Protein AF-A0A0P0G6P3-F1 (afdb_monomer)

InterPro domains:
  IPR005212 dTDP-4-dehydro-6-deoxy-alpha-D-glucopyranose 2,3-dehydratase [PF03559] (18-218)
  IPR038153 dTDP-4-dehydro-6-deoxy-alpha-D-glucopyranose 2,3-dehydratase superfamily [G3DSA:3.90.79.40] (69-223)

Sequence (301 aa):
MVIRSLLTIQGTLHSLDEIRLWIENRNRSIHVSISPVPFSSLDHWSQDEDGTLRHSSGRFFSIEGIRVETDYGSLSSWTQPIINQPEVGYLGILTKEFNGVLYFLMQAKIEPGNVNCVQISPTLQATKSNYSQIHKGKQPLYLDYFVNASPDQIILDQLQSEQGARFLRKRNRNIIIKVEEDVEEHDDFRWMTLGQIKELMRYDNMVNMDTRTVLSGLKISDYLSLADDMSRLSVFGKDLLLSSVTNHCHSTISEHLSWLSSLKSRYDLKVHPFPLRKMTDWRYWPVKYPVRMENTLKWLV

Structure (mmCIF, N/CA/C/O backbone):
data_AF-A0A0P0G6P3-F1
#
_entry.id   AF-A0A0P0G6P3-F1
#
loop_
_atom_site.group_PDB
_atom_site.id
_atom_site.type_symbol
_atom_site.label_atom_id
_atom_site.label_alt_id
_atom_site.label_comp_id
_atom_site.label_asym_id
_atom_site.label_entity_id
_atom_site.label_seq_id
_atom_site.pdbx_PDB_ins_code
_atom_site.Cartn_x
_atom_site.Cartn_y
_atom_site.Cartn_z
_atom_site.occupancy
_atom_site.B_iso_or_equiv
_atom_site.auth_seq_id
_atom_site.auth_comp_id
_atom_site.auth_asym_id
_atom_site.auth_atom_id
_atom_site.pdbx_PDB_model_num
ATOM 1 N N . MET A 1 1 ? -10.410 6.220 20.263 1.00 84.81 1 MET A N 1
ATOM 2 C CA . MET A 1 1 ? -11.115 5.573 19.119 1.00 84.81 1 MET A CA 1
ATOM 3 C C . MET A 1 1 ? -10.274 4.459 18.484 1.00 84.81 1 MET A C 1
ATOM 5 O O . MET A 1 1 ? -10.655 3.296 18.584 1.00 84.81 1 MET A O 1
ATOM 9 N N . VAL A 1 2 ? -9.126 4.778 17.867 1.00 90.06 2 VAL A N 1
ATOM 10 C CA . VAL A 1 2 ? -8.257 3.786 17.193 1.00 90.06 2 VAL A CA 1
ATOM 11 C C . VAL A 1 2 ? -7.702 2.739 18.167 1.00 90.06 2 VAL A C 1
ATOM 13 O O . VAL A 1 2 ? -7.695 1.554 17.849 1.00 90.06 2 VAL A O 1
ATOM 16 N N . ILE A 1 3 ? -7.311 3.139 19.382 1.00 89.56 3 ILE A N 1
ATOM 17 C CA . ILE A 1 3 ? -6.799 2.212 20.408 1.00 89.56 3 ILE A CA 1
ATOM 18 C C . ILE A 1 3 ? -7.868 1.232 20.866 1.00 89.56 3 ILE A C 1
ATOM 20 O O . ILE A 1 3 ? -7.638 0.027 20.883 1.00 89.56 3 ILE A O 1
ATOM 24 N N . ARG A 1 4 ? -9.073 1.722 21.160 1.00 91.12 4 ARG A N 1
ATOM 25 C CA . ARG A 1 4 ? -10.199 0.843 21.482 1.00 91.12 4 ARG A CA 1
ATOM 26 C C . ARG A 1 4 ? -10.452 -0.189 20.375 1.00 91.12 4 ARG A C 1
ATOM 28 O O . ARG A 1 4 ? -10.668 -1.355 20.685 1.00 91.12 4 ARG A O 1
ATOM 35 N N . SER A 1 5 ? -10.361 0.205 19.103 1.00 95.06 5 SER A N 1
ATOM 36 C CA . SER A 1 5 ? -10.439 -0.725 17.964 1.00 95.06 5 SER A CA 1
ATOM 37 C C . SER A 1 5 ? -9.287 -1.737 17.939 1.00 95.06 5 SER A C 1
ATOM 39 O O . SER A 1 5 ? -9.516 -2.927 17.737 1.00 95.06 5 SER A O 1
ATOM 41 N N . LEU A 1 6 ? -8.057 -1.293 18.214 1.00 93.25 6 LEU A N 1
ATOM 42 C CA . LEU A 1 6 ? -6.877 -2.158 18.311 1.00 93.25 6 LEU A CA 1
ATOM 43 C C . LEU A 1 6 ? -7.032 -3.241 19.392 1.00 93.25 6 LEU A C 1
ATOM 45 O O . LEU A 1 6 ? -6.609 -4.373 19.187 1.00 93.25 6 LEU A O 1
ATOM 49 N N . LEU A 1 7 ? -7.649 -2.906 20.528 1.00 91.50 7 LEU A N 1
ATOM 50 C CA . LEU A 1 7 ? -7.813 -3.804 21.682 1.00 91.50 7 LEU A CA 1
ATOM 51 C C . LEU A 1 7 ? -9.093 -4.655 21.639 1.00 91.50 7 LEU A C 1
ATOM 53 O O . LEU A 1 7 ? -9.342 -5.465 22.543 1.00 91.50 7 LEU A O 1
ATOM 57 N N . THR A 1 8 ? -9.918 -4.473 20.608 1.00 93.50 8 THR A N 1
ATOM 58 C CA . THR A 1 8 ? -11.184 -5.191 20.441 1.00 93.50 8 THR A CA 1
ATOM 59 C C . THR A 1 8 ? -11.024 -6.284 19.393 1.00 93.50 8 THR A C 1
ATOM 61 O O . THR A 1 8 ? -10.916 -5.992 18.209 1.00 93.50 8 THR A O 1
ATOM 64 N N . ILE A 1 9 ? -11.033 -7.547 19.823 1.00 94.12 9 ILE A N 1
ATOM 65 C CA . ILE A 1 9 ? -10.946 -8.736 18.945 1.00 94.12 9 ILE A CA 1
ATOM 66 C C . ILE A 1 9 ? -12.105 -9.730 19.139 1.00 94.12 9 ILE A C 1
ATOM 68 O O . ILE A 1 9 ? -12.224 -10.700 18.398 1.00 94.12 9 ILE A O 1
ATOM 72 N N . GLN A 1 10 ? -12.943 -9.499 20.150 1.00 92.88 10 GLN A N 1
ATOM 73 C CA . GLN A 1 10 ? -14.076 -10.336 20.552 1.00 92.88 10 GLN A CA 1
ATOM 74 C C . GLN A 1 10 ? -15.308 -9.454 20.761 1.00 92.88 10 GLN A C 1
ATOM 76 O O . GLN A 1 10 ? -15.165 -8.258 21.024 1.00 92.88 10 GLN A O 1
ATOM 81 N N . GLY A 1 11 ? -16.506 -10.046 20.683 1.00 93.25 11 GLY A N 1
ATOM 82 C CA . GLY A 1 11 ? -17.767 -9.295 20.774 1.00 93.25 11 GLY A CA 1
ATOM 83 C C . GLY A 1 11 ? -17.950 -8.312 19.614 1.00 93.25 11 GLY A C 1
ATOM 84 O O . GLY A 1 11 ? -18.545 -7.251 19.784 1.00 93.25 11 GLY A O 1
ATOM 85 N N . THR A 1 12 ? -17.360 -8.637 18.466 1.00 96.69 12 THR A N 1
ATOM 86 C CA . THR A 1 12 ? -17.348 -7.842 17.237 1.00 96.69 12 THR A CA 1
ATOM 87 C C . THR A 1 12 ? -18.504 -8.229 16.314 1.00 96.69 12 THR A C 1
ATOM 89 O O . THR A 1 12 ? -19.118 -9.275 16.509 1.00 96.69 12 THR A O 1
ATOM 92 N N . LEU A 1 13 ? -18.785 -7.407 15.294 1.00 96.62 13 LEU A N 1
ATOM 93 C CA . LEU A 1 13 ? -19.839 -7.677 14.295 1.00 96.62 13 LEU A CA 1
ATOM 94 C C . LEU A 1 13 ? -19.684 -9.049 13.619 1.00 96.62 13 LEU A C 1
ATOM 96 O O . LEU A 1 13 ? -20.657 -9.775 13.443 1.00 96.62 13 LEU A O 1
ATOM 100 N N . HIS A 1 14 ? -18.441 -9.402 13.297 1.00 96.81 14 HIS A N 1
ATOM 101 C CA . HIS A 1 14 ? -18.028 -10.735 12.873 1.00 96.81 14 HIS A CA 1
ATOM 102 C C . HIS A 1 14 ? -16.872 -11.168 13.758 1.00 96.81 14 HIS A C 1
ATOM 104 O O . HIS A 1 14 ? -15.977 -10.365 14.036 1.00 96.81 14 HIS A O 1
ATOM 110 N N . SER A 1 15 ? -16.867 -12.410 14.216 1.00 97.75 15 SER A N 1
ATOM 111 C CA . SER A 1 15 ? -15.737 -12.989 14.936 1.00 97.75 15 SER A CA 1
ATOM 112 C C . SER A 1 15 ? -14.518 -13.147 14.022 1.00 97.75 15 SER A C 1
ATOM 114 O O . SER A 1 15 ? -14.617 -13.190 12.794 1.00 97.75 15 SER A O 1
ATOM 116 N N . LEU A 1 16 ? -13.334 -13.241 14.632 1.00 97.00 16 LEU A N 1
ATOM 117 C CA . LEU A 1 16 ? -12.084 -13.445 13.895 1.00 97.00 16 LEU A CA 1
ATOM 118 C C . LEU A 1 16 ? -12.111 -14.735 13.054 1.00 97.00 16 LEU A C 1
ATOM 120 O O . LEU A 1 16 ? -11.651 -14.734 11.912 1.00 97.00 16 LEU A O 1
ATOM 124 N N . ASP A 1 17 ? -12.679 -15.814 13.599 1.00 97.19 17 ASP A N 1
ATOM 125 C CA . ASP A 1 17 ? -12.814 -17.086 12.889 1.00 97.19 17 ASP A CA 1
ATOM 126 C C . ASP A 1 17 ? -13.800 -17.002 11.724 1.00 97.19 17 ASP A C 1
ATOM 128 O O . ASP A 1 17 ? -13.508 -17.542 10.660 1.00 97.19 17 ASP A O 1
ATOM 132 N N . GLU A 1 18 ? -14.919 -16.284 11.867 1.00 97.69 18 GLU A N 1
ATOM 133 C CA . GLU A 1 18 ? -15.853 -16.053 10.755 1.00 97.69 18 GLU A CA 1
ATOM 134 C C . GLU A 1 18 ? -15.188 -15.290 9.606 1.00 97.69 18 GLU A C 1
ATOM 136 O O . GLU A 1 18 ? -15.353 -15.671 8.448 1.00 97.69 18 GLU A O 1
ATOM 141 N N . ILE A 1 19 ? -14.392 -14.257 9.908 1.00 97.81 19 ILE A N 1
ATOM 142 C CA . ILE A 1 19 ? -13.650 -13.495 8.892 1.00 97.81 19 ILE A CA 1
ATOM 143 C C . ILE A 1 19 ? -12.631 -14.389 8.177 1.00 97.81 19 ILE A C 1
ATOM 145 O O . ILE A 1 19 ? -12.537 -14.371 6.947 1.00 97.81 19 ILE A O 1
ATOM 149 N N . ARG A 1 20 ? -11.876 -15.194 8.932 1.00 97.00 20 ARG A N 1
ATOM 150 C CA . ARG A 1 20 ? -10.905 -16.132 8.357 1.00 97.00 20 ARG A CA 1
ATOM 151 C C . ARG A 1 20 ? -11.599 -17.140 7.441 1.00 97.00 20 ARG A C 1
ATOM 153 O O . ARG A 1 20 ? -11.188 -17.313 6.294 1.00 97.00 20 ARG A O 1
ATOM 160 N N . LEU A 1 21 ? -12.679 -17.758 7.919 1.00 96.56 21 LEU A N 1
ATOM 161 C CA . LEU A 1 21 ? -13.439 -18.744 7.156 1.00 96.56 21 LEU A CA 1
ATOM 162 C C . LEU A 1 21 ? -14.090 -18.121 5.914 1.00 96.56 21 LEU A C 1
ATOM 164 O O . LEU A 1 21 ? -14.170 -18.767 4.873 1.00 96.56 21 LEU A O 1
ATOM 168 N N . TRP A 1 22 ? -14.509 -16.858 5.991 1.00 96.38 22 TRP A N 1
ATOM 169 C CA . TRP A 1 22 ? -15.015 -16.099 4.849 1.00 96.38 22 TRP A CA 1
ATOM 170 C C . TRP A 1 22 ? -13.961 -15.959 3.743 1.00 96.38 22 TRP A C 1
ATOM 172 O O . TRP A 1 22 ? -14.252 -16.312 2.599 1.00 96.38 22 TRP A O 1
ATOM 182 N N . ILE A 1 23 ? -12.725 -15.554 4.061 1.00 95.88 23 ILE A N 1
ATOM 183 C CA . ILE A 1 23 ? -11.632 -15.480 3.071 1.00 95.88 23 ILE A CA 1
ATOM 184 C C . ILE A 1 23 ? -11.265 -16.863 2.521 1.00 95.88 23 ILE A C 1
ATOM 186 O O . ILE A 1 23 ? -11.044 -17.015 1.316 1.00 95.88 23 ILE A O 1
ATOM 190 N N . GLU A 1 24 ? -11.225 -17.891 3.368 1.00 93.56 24 GLU A N 1
ATOM 191 C CA . GLU A 1 24 ? -10.961 -19.269 2.936 1.00 93.56 24 GLU A CA 1
ATOM 192 C C . GLU A 1 24 ? -12.047 -19.781 1.976 1.00 93.56 24 GLU A C 1
ATOM 194 O O . GLU A 1 24 ? -11.739 -20.359 0.932 1.00 93.56 24 GLU A O 1
ATOM 199 N N . ASN A 1 25 ? -13.321 -19.525 2.278 1.00 93.56 25 ASN A N 1
ATOM 200 C CA . ASN A 1 25 ? -14.445 -19.911 1.428 1.00 93.56 25 ASN A CA 1
ATOM 201 C C . ASN A 1 25 ? -14.458 -19.137 0.105 1.00 93.56 25 ASN A C 1
ATOM 203 O O . ASN A 1 25 ? -14.742 -19.721 -0.943 1.00 93.56 25 ASN A O 1
ATOM 207 N N . ARG A 1 26 ? -14.097 -17.848 0.114 1.00 91.06 26 ARG A N 1
ATOM 208 C CA . ARG A 1 26 ? -13.894 -17.062 -1.114 1.00 91.06 26 ARG A CA 1
ATOM 209 C C . ARG A 1 26 ? -12.801 -17.690 -1.980 1.00 91.06 26 ARG A C 1
ATOM 211 O O . ARG A 1 26 ? -13.052 -17.996 -3.140 1.00 91.06 26 ARG A O 1
ATOM 218 N N . ASN A 1 27 ? -11.643 -18.002 -1.399 1.00 88.25 27 ASN A N 1
ATOM 219 C CA . ASN A 1 27 ? -10.559 -18.686 -2.111 1.00 88.25 27 ASN A CA 1
ATOM 220 C C . ASN A 1 27 ? -10.973 -20.049 -2.700 1.00 88.25 27 ASN A C 1
ATOM 222 O O . ASN A 1 27 ? -10.505 -20.401 -3.776 1.00 88.25 27 ASN A O 1
ATOM 226 N N . ARG A 1 28 ? -11.848 -20.812 -2.028 1.00 87.88 28 ARG A N 1
ATOM 227 C CA . ARG A 1 28 ? -12.346 -22.111 -2.531 1.00 87.88 28 ARG A CA 1
ATOM 228 C C . ARG A 1 28 ? -13.422 -21.990 -3.612 1.00 87.88 28 ARG A C 1
ATOM 230 O O . ARG A 1 28 ? -13.526 -22.867 -4.460 1.00 87.88 28 ARG A O 1
ATOM 237 N N . SER A 1 29 ? -14.261 -20.958 -3.545 1.00 85.56 29 SER A N 1
ATOM 238 C CA . SER A 1 29 ? -15.401 -20.777 -4.459 1.00 85.56 29 SER A CA 1
ATOM 239 C C . SER A 1 29 ? -15.014 -20.090 -5.768 1.00 85.56 29 SER A C 1
ATOM 241 O O . SER A 1 29 ? -15.653 -20.305 -6.801 1.00 85.56 29 SER A O 1
ATOM 243 N N . ILE A 1 30 ? -13.958 -19.281 -5.745 1.00 80.81 30 ILE A N 1
ATOM 244 C CA . ILE A 1 30 ? -13.485 -18.534 -6.904 1.00 80.81 30 ILE A CA 1
ATOM 245 C C . ILE A 1 30 ? -12.660 -19.448 -7.814 1.00 80.81 30 ILE A C 1
ATOM 247 O O . ILE A 1 30 ? -11.573 -19.902 -7.470 1.00 80.81 30 ILE A O 1
ATOM 251 N N . HIS A 1 31 ? -13.188 -19.690 -9.013 1.00 73.25 31 HIS A N 1
ATOM 252 C CA . HIS A 1 31 ? -12.521 -20.460 -10.059 1.00 73.25 31 HIS A CA 1
ATOM 253 C C . HIS A 1 31 ? -11.806 -19.498 -11.010 1.00 73.25 31 HIS A C 1
ATOM 255 O O . HIS A 1 31 ? -12.360 -19.094 -12.031 1.00 73.25 31 HIS A O 1
ATOM 261 N N . VAL A 1 32 ? -10.583 -19.099 -10.664 1.00 72.94 32 VAL A N 1
ATOM 262 C CA . VAL A 1 32 ? -9.730 -18.295 -11.550 1.00 72.94 32 VAL A CA 1
ATOM 263 C C . VAL A 1 32 ? -8.659 -19.204 -12.140 1.00 72.94 32 VAL A C 1
ATOM 265 O O . VAL A 1 32 ? -7.897 -19.836 -11.414 1.00 72.94 32 VAL A O 1
ATOM 268 N N . SER A 1 33 ? -8.607 -19.277 -13.469 1.00 77.19 33 SER A N 1
ATOM 269 C CA . SER A 1 33 ? -7.528 -19.953 -14.185 1.00 77.19 33 SER A CA 1
ATOM 270 C C . SER A 1 33 ? -6.496 -18.917 -14.609 1.00 77.19 33 SER A C 1
ATOM 272 O O . SER A 1 33 ? -6.789 -18.037 -15.417 1.00 77.19 33 SER A O 1
ATOM 274 N N . ILE A 1 34 ? -5.297 -19.010 -14.039 1.00 78.06 34 ILE A N 1
ATOM 275 C CA . ILE A 1 34 ? -4.165 -1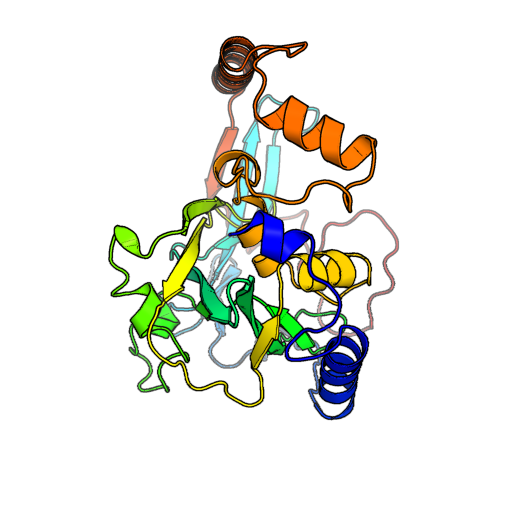8.148 -14.377 1.00 78.06 34 ILE A CA 1
ATOM 276 C C . ILE A 1 34 ? -3.138 -19.020 -15.077 1.00 78.06 34 ILE A C 1
ATOM 278 O O . ILE A 1 34 ? -2.668 -20.010 -14.516 1.00 78.06 34 ILE A O 1
ATOM 282 N N . SER A 1 35 ? -2.798 -18.663 -16.311 1.00 80.69 35 SER A N 1
ATOM 283 C CA . SER A 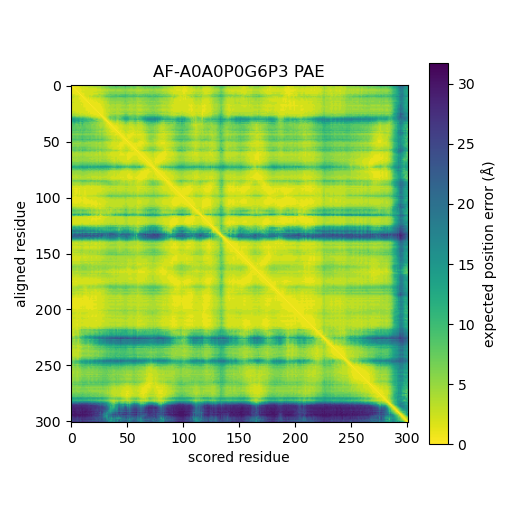1 35 ? -1.761 -19.349 -17.074 1.00 80.69 35 SER A CA 1
ATOM 284 C C . SER A 1 35 ? -0.791 -18.329 -17.665 1.00 80.69 35 SER A C 1
ATOM 286 O O . SER A 1 35 ? -1.227 -17.272 -18.129 1.00 80.69 35 SER A O 1
ATOM 288 N N . PRO A 1 36 ? 0.525 -18.598 -17.626 1.00 81.88 36 PRO A N 1
ATOM 289 C CA . PRO A 1 36 ? 1.492 -17.751 -18.302 1.00 81.88 36 PRO A CA 1
ATOM 290 C C . PRO A 1 36 ? 1.293 -17.860 -19.816 1.00 81.88 36 PRO A C 1
ATOM 292 O O . PRO A 1 36 ? 1.142 -18.959 -20.352 1.00 81.88 36 PRO A O 1
ATOM 295 N N . VAL A 1 37 ? 1.343 -16.724 -20.508 1.00 85.00 37 VAL A N 1
ATOM 296 C CA . VAL A 1 37 ? 1.256 -16.647 -21.972 1.00 85.00 37 VAL A CA 1
ATOM 297 C C . VAL A 1 37 ?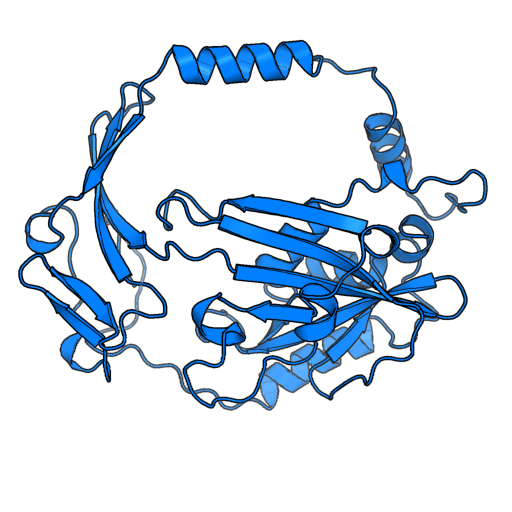 2.460 -15.890 -22.536 1.00 85.00 37 VAL A C 1
ATOM 299 O O . VAL A 1 37 ? 3.024 -15.038 -21.846 1.00 85.00 37 VAL A O 1
ATOM 302 N N . PRO A 1 38 ? 2.899 -16.179 -23.773 1.00 85.56 38 PRO A N 1
ATOM 303 C CA . PRO A 1 38 ? 3.908 -15.362 -24.440 1.00 85.56 38 PRO A CA 1
ATOM 304 C C . PRO A 1 38 ? 3.443 -13.906 -24.588 1.00 85.56 38 PRO A C 1
ATOM 306 O O . PRO A 1 38 ? 2.260 -13.660 -24.818 1.00 85.56 38 PRO A O 1
ATOM 309 N N . PHE A 1 39 ? 4.370 -12.939 -24.566 1.00 85.38 39 PHE A N 1
ATOM 310 C CA . PHE A 1 39 ? 4.024 -11.523 -24.780 1.00 85.38 39 PHE A CA 1
ATOM 311 C C . PHE A 1 39 ? 3.310 -11.263 -26.110 1.00 85.38 39 PHE A C 1
ATOM 313 O O . PHE A 1 39 ? 2.462 -10.382 -26.184 1.00 85.38 39 PHE A O 1
ATOM 320 N N . SER A 1 40 ? 3.609 -12.050 -27.148 1.00 85.19 40 SER A N 1
ATOM 321 C CA . SER A 1 40 ? 2.940 -11.971 -28.452 1.00 85.19 40 SER A CA 1
ATOM 322 C C . SER A 1 40 ? 1.474 -12.416 -28.432 1.00 85.19 40 SER A C 1
ATOM 324 O O . SER A 1 40 ? 0.780 -12.236 -29.427 1.00 85.19 40 SER A O 1
ATOM 326 N N . SER A 1 41 ? 1.015 -13.025 -27.339 1.00 88.94 41 SER A N 1
ATOM 327 C CA . SER A 1 41 ? -0.359 -13.495 -27.141 1.00 88.94 41 SER A CA 1
ATOM 328 C C . SER A 1 41 ? -1.149 -12.617 -26.169 1.00 88.94 41 SER A C 1
ATOM 330 O O . SER A 1 41 ? -2.267 -12.973 -25.814 1.00 88.94 41 SER A O 1
ATOM 332 N N . LEU A 1 42 ? -0.577 -11.500 -25.704 1.00 90.62 42 LEU A N 1
ATOM 333 C CA . LEU A 1 42 ? -1.297 -10.553 -24.862 1.00 90.62 42 LEU A CA 1
ATOM 334 C C . LEU A 1 42 ? -2.272 -9.728 -25.706 1.00 90.62 42 LEU A C 1
ATOM 336 O O . LEU A 1 42 ? -1.865 -8.984 -26.598 1.00 90.62 42 LEU A O 1
ATOM 340 N N . ASP A 1 43 ? -3.555 -9.798 -25.369 1.00 90.50 43 ASP A N 1
ATOM 341 C CA . ASP A 1 43 ? -4.569 -8.961 -26.000 1.00 90.50 43 ASP A CA 1
ATOM 342 C C . ASP A 1 43 ? -4.353 -7.488 -25.648 1.00 90.50 43 ASP A C 1
ATOM 344 O O . ASP A 1 43 ? -4.181 -7.130 -24.485 1.00 90.50 43 ASP A O 1
ATOM 348 N N . HIS A 1 44 ? -4.388 -6.617 -26.659 1.00 93.19 44 HIS A N 1
ATOM 349 C CA . HIS A 1 44 ? -4.251 -5.160 -26.530 1.00 93.19 44 HIS A CA 1
ATOM 350 C C . HIS A 1 44 ? -2.915 -4.639 -25.980 1.00 93.19 44 HIS A C 1
ATOM 352 O O . HIS A 1 44 ? -2.781 -3.421 -25.830 1.00 93.19 44 HIS A O 1
ATOM 358 N N . TRP A 1 45 ? -1.928 -5.496 -25.727 1.00 94.62 45 TRP A N 1
ATOM 359 C CA . TRP A 1 45 ? -0.562 -5.093 -25.397 1.00 94.62 45 TRP A CA 1
ATOM 360 C C . TRP A 1 45 ? 0.360 -5.274 -26.601 1.00 94.62 45 TRP A C 1
ATOM 362 O O . TRP A 1 45 ? 0.221 -6.218 -27.373 1.00 94.62 45 TRP A O 1
ATOM 372 N N . SER A 1 46 ? 1.326 -4.374 -26.759 1.00 93.44 46 SER A N 1
ATOM 373 C CA . SER A 1 46 ? 2.306 -4.432 -27.844 1.00 93.44 46 SER A CA 1
ATOM 374 C C . SER A 1 46 ? 3.700 -4.058 -27.360 1.00 93.44 46 SER A C 1
ATOM 376 O O . SER A 1 46 ? 3.854 -3.298 -26.400 1.00 93.44 46 SER A O 1
ATOM 378 N N . GLN A 1 47 ? 4.712 -4.598 -28.040 1.00 93.00 47 GLN A N 1
ATOM 379 C CA . GLN A 1 47 ? 6.109 -4.222 -27.847 1.00 93.00 47 GLN A CA 1
ATOM 380 C C . GLN A 1 47 ? 6.542 -3.209 -28.904 1.00 93.00 47 GLN A C 1
ATOM 382 O O . GLN A 1 47 ? 6.383 -3.451 -30.101 1.00 93.00 47 GLN A O 1
ATOM 387 N N . ASP A 1 48 ? 7.154 -2.120 -28.459 1.00 92.88 48 ASP A N 1
ATOM 388 C CA . ASP A 1 48 ? 7.723 -1.102 -29.335 1.00 92.88 48 ASP A CA 1
ATOM 389 C C . ASP A 1 48 ? 9.076 -1.541 -29.935 1.00 92.88 48 ASP A C 1
ATOM 391 O O . ASP A 1 48 ? 9.647 -2.597 -29.611 1.00 92.88 48 ASP A O 1
ATOM 395 N N . GLU A 1 49 ? 9.632 -0.702 -30.815 1.00 92.50 49 GLU A N 1
ATOM 396 C CA . GLU A 1 49 ? 10.953 -0.907 -31.424 1.00 92.50 49 GLU A CA 1
ATOM 397 C C . GLU A 1 49 ? 12.078 -1.019 -30.388 1.00 92.50 49 GLU A C 1
ATOM 399 O O . GLU A 1 49 ? 13.019 -1.784 -30.585 1.00 92.50 49 GLU A O 1
ATOM 404 N N . ASP A 1 50 ? 11.976 -0.314 -29.260 1.00 92.62 50 ASP A N 1
ATOM 405 C CA . ASP A 1 50 ? 12.952 -0.365 -28.167 1.00 92.62 50 ASP A CA 1
ATOM 406 C C . ASP A 1 50 ? 12.732 -1.554 -27.208 1.00 92.62 50 ASP A C 1
ATOM 408 O O . ASP A 1 50 ? 13.581 -1.828 -26.354 1.00 92.62 50 ASP A O 1
ATOM 412 N N . GLY A 1 51 ? 11.635 -2.300 -27.394 1.00 92.00 51 GLY A N 1
ATOM 413 C CA . GLY A 1 51 ? 11.212 -3.439 -26.579 1.00 92.00 51 GLY A CA 1
ATOM 4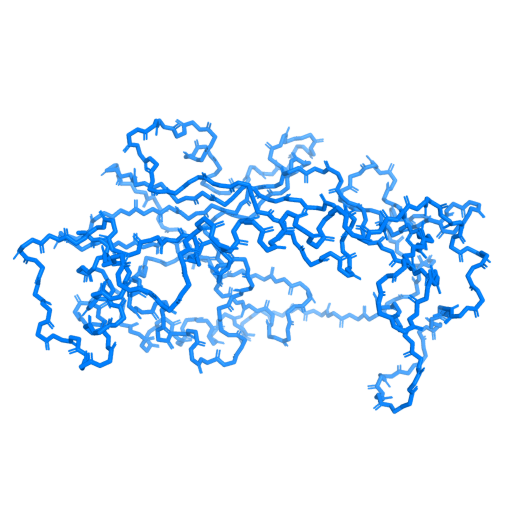14 C C . GLY A 1 51 ? 10.236 -3.100 -25.454 1.00 92.00 51 GLY A C 1
ATOM 415 O O . GLY A 1 51 ? 9.806 -4.025 -24.770 1.00 92.00 51 GLY A O 1
ATOM 416 N N . THR A 1 52 ? 9.881 -1.827 -25.256 1.00 95.25 52 THR A N 1
ATOM 417 C CA . THR A 1 52 ? 8.908 -1.396 -24.242 1.00 95.25 52 THR A CA 1
ATOM 418 C C . THR A 1 52 ? 7.565 -2.081 -24.460 1.00 95.25 52 THR A C 1
ATOM 420 O O . THR A 1 52 ? 7.010 -2.010 -25.553 1.00 95.25 52 THR A O 1
ATOM 423 N N . LEU A 1 53 ? 7.032 -2.723 -23.417 1.00 95.25 53 LEU A N 1
ATOM 424 C CA . LEU A 1 53 ? 5.705 -3.341 -23.433 1.00 95.25 53 LEU A CA 1
ATOM 425 C C . LEU A 1 53 ? 4.681 -2.340 -22.893 1.00 95.25 53 LEU A C 1
ATOM 427 O O . LEU A 1 53 ? 4.826 -1.863 -21.766 1.00 95.25 53 LEU A O 1
ATOM 431 N N . ARG A 1 54 ? 3.640 -2.032 -23.667 1.00 95.25 54 ARG A N 1
ATOM 432 C CA . ARG A 1 54 ? 2.587 -1.089 -23.262 1.00 95.25 54 ARG A CA 1
ATOM 433 C C . ARG A 1 54 ? 1.211 -1.524 -23.745 1.00 95.25 54 ARG A C 1
ATOM 435 O O . ARG A 1 54 ? 1.086 -2.214 -24.755 1.00 95.25 54 ARG A O 1
ATOM 442 N N . HIS A 1 55 ? 0.178 -1.091 -23.035 1.00 92.69 55 HIS A N 1
ATOM 443 C CA . HIS A 1 55 ? -1.198 -1.286 -23.469 1.00 92.69 55 HIS A CA 1
ATOM 444 C C . HIS A 1 55 ? -1.564 -0.267 -24.559 1.00 92.69 55 HIS A C 1
ATOM 446 O O . HIS A 1 55 ? -1.255 0.920 -24.445 1.00 92.69 55 HIS A O 1
ATOM 452 N N . SER A 1 56 ? -2.284 -0.710 -25.585 1.00 90.62 56 SER A N 1
ATOM 453 C CA . SER A 1 56 ? -2.716 0.084 -26.748 1.00 90.62 56 SER A CA 1
ATOM 454 C C . SER A 1 56 ? -3.547 1.320 -26.390 1.00 90.62 56 SER A C 1
ATOM 456 O O . SER A 1 56 ? -3.532 2.313 -27.111 1.00 90.62 56 SER A O 1
ATOM 458 N N . SER A 1 57 ? -4.245 1.302 -25.250 1.00 86.44 57 SER A N 1
ATOM 459 C CA . SER A 1 57 ? -4.992 2.466 -24.755 1.00 86.44 57 SER A CA 1
ATOM 460 C C . SER A 1 57 ? -4.129 3.520 -24.044 1.00 86.44 57 SER A C 1
ATOM 462 O O . SER A 1 57 ? -4.682 4.513 -23.575 1.00 86.44 57 SER A O 1
ATOM 464 N N . GLY A 1 58 ? -2.832 3.263 -23.829 1.00 85.94 58 GLY A N 1
ATOM 465 C CA . GLY A 1 58 ? -1.948 4.103 -23.009 1.00 85.94 58 GLY A CA 1
ATOM 466 C C . GLY A 1 58 ? -2.256 4.100 -21.502 1.00 85.94 58 GLY A C 1
ATOM 467 O O . GLY A 1 58 ? -1.824 5.005 -20.796 1.00 85.94 58 GLY A O 1
ATOM 468 N N . ARG A 1 59 ? -3.030 3.121 -21.006 1.00 81.81 59 ARG A N 1
ATOM 469 C CA . ARG A 1 59 ? -3.434 2.985 -19.588 1.00 81.81 59 ARG A CA 1
ATOM 470 C C . ARG A 1 59 ? -2.693 1.827 -18.914 1.00 81.81 59 ARG A C 1
ATOM 472 O O . ARG A 1 59 ? -1.833 1.204 -19.529 1.00 81.81 59 ARG A O 1
ATOM 479 N N . PHE A 1 60 ? -3.066 1.525 -17.669 1.00 86.94 60 PHE A N 1
ATOM 480 C CA . PHE A 1 60 ? -2.410 0.538 -16.810 1.00 86.94 60 PHE A CA 1
ATOM 481 C C . PHE A 1 60 ? -0.970 0.950 -16.505 1.00 86.94 60 PHE A C 1
ATOM 483 O O . PHE A 1 60 ? -0.766 1.956 -15.830 1.00 86.94 60 PHE A O 1
ATOM 490 N N . PHE A 1 61 ? 0.001 0.182 -16.975 1.00 92.69 61 PHE A N 1
ATOM 491 C CA . PHE A 1 61 ? 1.424 0.406 -16.795 1.00 92.69 61 PHE A CA 1
ATOM 492 C C . PHE A 1 61 ? 2.158 0.052 -18.090 1.00 92.69 61 PHE A C 1
ATOM 494 O O . PHE A 1 61 ? 1.598 -0.582 -18.983 1.00 92.69 61 PHE A O 1
ATOM 501 N N . SER A 1 62 ? 3.418 0.446 -18.186 1.00 95.69 62 SER A N 1
ATOM 502 C CA . SER A 1 62 ? 4.370 -0.054 -19.173 1.00 95.69 62 SER A CA 1
ATOM 503 C C . SER A 1 62 ? 5.483 -0.829 -18.472 1.00 95.69 62 SER A C 1
ATOM 505 O O . SER A 1 62 ? 5.807 -0.566 -17.311 1.00 95.69 62 SER A O 1
ATOM 507 N N . ILE A 1 63 ? 6.076 -1.789 -19.177 1.00 96.88 63 ILE A N 1
ATOM 508 C CA . ILE A 1 63 ? 7.382 -2.338 -18.812 1.00 96.88 63 ILE A CA 1
ATOM 509 C C . ILE A 1 63 ? 8.409 -1.632 -19.682 1.00 96.88 63 ILE A C 1
ATOM 511 O O . ILE A 1 63 ? 8.461 -1.848 -20.891 1.00 96.88 63 ILE A O 1
ATOM 515 N N . GLU A 1 64 ? 9.199 -0.777 -19.051 1.00 96.94 64 GLU A N 1
ATOM 516 C CA . GLU A 1 64 ? 10.246 0.024 -19.677 1.00 96.94 64 GLU A CA 1
ATOM 517 C C . GLU A 1 64 ? 11.614 -0.457 -19.219 1.00 96.94 64 GLU A C 1
ATOM 519 O O . GLU A 1 64 ? 11.733 -1.261 -18.294 1.00 96.94 64 GLU A O 1
ATOM 524 N N . GLY A 1 65 ? 12.666 0.044 -19.855 1.00 97.06 65 GLY A N 1
ATOM 525 C CA . GLY A 1 65 ? 14.025 -0.212 -19.423 1.00 97.06 65 GLY A CA 1
ATOM 526 C C . GLY A 1 65 ? 14.688 1.020 -18.821 1.00 97.06 65 GLY A C 1
ATOM 527 O O . GLY A 1 65 ? 14.499 2.141 -19.295 1.00 97.06 65 GLY A O 1
ATOM 528 N N . ILE A 1 66 ? 15.497 0.810 -17.781 1.00 97.81 66 ILE A N 1
ATOM 529 C CA . ILE A 1 66 ? 16.325 1.851 -17.168 1.00 97.81 66 ILE A CA 1
ATOM 530 C C . ILE A 1 66 ? 17.784 1.419 -17.056 1.00 97.81 66 ILE A C 1
ATOM 532 O O . ILE A 1 66 ? 18.098 0.236 -16.906 1.00 97.81 66 ILE A O 1
ATOM 536 N N . ARG A 1 67 ? 18.673 2.409 -17.087 1.00 97.69 67 ARG A N 1
ATOM 537 C CA . ARG A 1 67 ? 20.052 2.322 -16.617 1.00 97.69 67 ARG A CA 1
ATOM 538 C C . ARG A 1 67 ? 20.166 3.118 -15.329 1.00 97.69 67 ARG A C 1
ATOM 540 O O . ARG A 1 67 ? 19.755 4.277 -15.285 1.00 97.69 67 ARG A O 1
ATOM 547 N N . VAL A 1 68 ? 20.728 2.493 -14.307 1.00 97.19 68 VAL A N 1
ATOM 548 C CA . VAL A 1 68 ? 21.029 3.131 -13.030 1.00 97.19 68 VAL A CA 1
ATOM 549 C C . VAL A 1 68 ? 22.536 3.295 -12.914 1.00 97.19 68 VAL A C 1
ATOM 551 O O . VAL A 1 68 ? 23.284 2.386 -13.273 1.00 97.19 68 VAL A O 1
ATOM 554 N N . GLU A 1 69 ? 22.970 4.454 -12.436 1.00 97.75 69 GLU A N 1
ATOM 555 C CA . GLU A 1 69 ? 24.364 4.777 -12.135 1.00 97.75 69 GLU A CA 1
ATOM 556 C C . GLU A 1 69 ? 24.433 5.375 -10.729 1.00 97.75 69 GLU A C 1
ATOM 558 O O . GLU A 1 69 ? 23.638 6.254 -10.386 1.00 97.75 69 GLU A O 1
ATOM 563 N N . THR A 1 70 ? 25.350 4.882 -9.903 1.00 96.69 70 THR A N 1
ATOM 564 C CA . THR A 1 70 ? 25.531 5.344 -8.525 1.00 96.69 70 THR A CA 1
ATOM 565 C C . THR A 1 70 ? 26.964 5.139 -8.051 1.00 96.69 70 THR A C 1
ATOM 567 O O . THR A 1 70 ? 27.671 4.260 -8.534 1.00 96.69 70 THR A O 1
ATOM 570 N N . ASP A 1 71 ? 27.397 5.947 -7.094 1.00 96.38 71 ASP A N 1
ATOM 571 C CA . ASP A 1 71 ? 28.641 5.770 -6.338 1.00 96.38 71 ASP A CA 1
ATOM 572 C C . ASP A 1 71 ? 28.404 5.093 -4.969 1.00 96.38 71 ASP A C 1
ATOM 574 O O . ASP A 1 71 ? 29.326 4.962 -4.161 1.00 96.38 71 ASP A O 1
ATOM 578 N N . TYR A 1 72 ? 27.174 4.631 -4.710 1.00 93.75 72 TYR A N 1
ATOM 579 C CA . TYR A 1 72 ? 26.792 3.911 -3.500 1.00 93.75 72 TYR A CA 1
ATOM 580 C C . TYR A 1 72 ? 26.860 2.386 -3.674 1.00 93.75 72 TYR A C 1
ATOM 582 O O . TYR A 1 72 ? 26.246 1.810 -4.571 1.00 93.75 72 TYR A O 1
ATOM 590 N N . GLY A 1 73 ? 27.518 1.703 -2.734 1.00 91.75 73 GLY A N 1
ATOM 591 C CA . GLY A 1 73 ? 27.599 0.239 -2.707 1.00 91.75 73 GLY A CA 1
ATOM 592 C C . GLY A 1 73 ? 28.653 -0.338 -3.660 1.00 91.75 73 GLY A C 1
ATOM 593 O O . GLY A 1 73 ? 29.562 0.356 -4.102 1.00 91.75 73 GLY A O 1
ATOM 594 N N . SER A 1 74 ? 28.574 -1.644 -3.930 1.00 91.88 74 SER A N 1
ATOM 595 C CA . SER A 1 74 ? 29.581 -2.365 -4.728 1.00 91.88 74 SER A CA 1
ATOM 596 C C . SER A 1 74 ? 29.325 -2.351 -6.237 1.00 91.88 74 SER A C 1
ATOM 598 O O . SER A 1 74 ? 30.235 -2.654 -7.006 1.00 91.88 74 SER A O 1
ATOM 600 N N . LEU A 1 75 ? 28.103 -2.027 -6.670 1.00 93.94 75 LEU A N 1
ATOM 601 C CA . LEU A 1 75 ? 27.710 -2.011 -8.077 1.00 93.94 75 LEU A CA 1
ATOM 602 C C . LEU A 1 75 ? 27.418 -0.576 -8.511 1.00 93.94 75 LEU A C 1
ATOM 604 O O . LEU A 1 75 ? 26.405 -0.006 -8.117 1.00 93.94 75 LEU A O 1
ATOM 608 N N . SER A 1 76 ? 28.289 -0.014 -9.346 1.00 95.94 76 SER A N 1
ATOM 609 C CA . SER A 1 76 ? 28.199 1.389 -9.760 1.00 95.94 76 SER A CA 1
ATOM 610 C C . SER A 1 76 ? 27.279 1.638 -10.955 1.00 95.94 76 SER A C 1
ATOM 612 O O . SER A 1 76 ? 26.857 2.768 -11.190 1.00 95.94 76 SER A O 1
ATOM 614 N N . SER A 1 77 ? 26.950 0.601 -11.730 1.00 96.44 77 SER A N 1
ATOM 615 C CA . SER A 1 77 ? 26.014 0.712 -12.847 1.00 96.44 77 SER A CA 1
ATOM 616 C C . SER A 1 77 ? 25.340 -0.616 -13.165 1.00 96.44 77 SER A C 1
ATOM 618 O O . SER A 1 77 ? 25.963 -1.675 -13.089 1.00 96.44 77 SER A O 1
ATOM 620 N N . TRP A 1 78 ? 24.062 -0.561 -13.538 1.00 96.06 78 TRP A N 1
ATOM 621 C CA . TRP A 1 78 ? 23.339 -1.703 -14.092 1.00 96.06 78 TRP A CA 1
ATOM 622 C C . TRP A 1 78 ? 22.180 -1.262 -14.980 1.00 96.06 78 TRP A C 1
ATOM 624 O O . TRP A 1 78 ? 21.747 -0.108 -14.962 1.00 96.06 78 TRP A O 1
ATOM 634 N N . THR A 1 79 ? 21.647 -2.212 -15.745 1.00 96.69 79 THR A N 1
ATOM 635 C CA . THR A 1 79 ? 20.384 -2.044 -16.465 1.00 96.69 79 THR A CA 1
ATOM 636 C C . THR A 1 79 ? 19.331 -2.989 -15.906 1.00 96.69 79 THR A C 1
ATOM 638 O O . THR A 1 79 ? 19.647 -4.075 -15.409 1.00 96.69 79 THR A O 1
ATOM 641 N N . GLN A 1 80 ? 18.074 -2.560 -15.926 1.00 96.19 80 GLN A N 1
ATOM 642 C CA . GLN A 1 80 ? 16.956 -3.418 -15.560 1.00 96.19 80 GLN A CA 1
ATOM 643 C C . GLN A 1 80 ? 15.652 -2.960 -16.205 1.00 96.19 80 GLN A C 1
ATOM 645 O O . GLN A 1 80 ? 15.451 -1.755 -16.389 1.00 96.19 80 GLN A O 1
ATOM 650 N N . PRO A 1 81 ? 14.729 -3.890 -16.464 1.00 96.38 81 PRO A N 1
ATOM 651 C CA . PRO A 1 81 ? 13.341 -3.544 -16.652 1.00 96.38 81 PRO A CA 1
ATOM 652 C C . PRO A 1 81 ? 12.757 -2.884 -15.400 1.00 96.38 81 PRO A C 1
ATOM 654 O O . PRO A 1 81 ? 13.189 -3.133 -14.264 1.00 96.38 81 PRO A O 1
ATOM 657 N N . ILE A 1 82 ? 11.750 -2.054 -15.613 1.00 97.44 82 ILE A N 1
ATOM 658 C CA . ILE A 1 82 ? 11.028 -1.358 -14.562 1.00 97.44 82 ILE A CA 1
ATOM 659 C C . ILE A 1 82 ? 9.569 -1.177 -14.980 1.00 97.44 82 ILE A C 1
ATOM 661 O O . ILE A 1 82 ? 9.266 -0.917 -16.143 1.00 97.44 82 ILE A O 1
ATOM 665 N N . ILE A 1 83 ? 8.660 -1.308 -14.022 1.00 97.31 83 ILE A N 1
ATOM 666 C CA . ILE A 1 83 ? 7.247 -1.002 -14.211 1.00 97.31 83 ILE A CA 1
ATOM 667 C C . ILE A 1 83 ? 7.089 0.513 -14.118 1.00 97.31 83 ILE A C 1
ATOM 669 O O . ILE A 1 83 ? 7.393 1.111 -13.082 1.00 97.31 83 ILE A O 1
ATOM 673 N N . ASN A 1 84 ? 6.602 1.143 -15.180 1.00 96.69 84 ASN A N 1
ATOM 674 C CA . ASN A 1 84 ? 6.282 2.560 -15.188 1.00 96.69 84 ASN A CA 1
ATOM 675 C C . ASN A 1 84 ? 4.761 2.753 -15.215 1.00 96.69 84 ASN A C 1
ATOM 677 O O . ASN A 1 84 ? 4.062 2.329 -16.131 1.00 96.69 84 ASN A O 1
ATOM 681 N N . GLN A 1 85 ? 4.243 3.400 -14.177 1.00 93.88 85 GLN A N 1
ATOM 682 C CA . GLN A 1 85 ? 2.848 3.807 -14.073 1.00 93.88 85 GLN A CA 1
ATOM 683 C C . GLN A 1 85 ? 2.827 5.196 -13.426 1.00 93.88 85 GLN A C 1
ATOM 685 O O . GLN A 1 85 ? 2.745 5.300 -12.200 1.00 93.88 85 GLN A O 1
ATOM 690 N N . PRO A 1 86 ? 2.927 6.276 -14.220 1.00 88.56 86 PRO A N 1
ATOM 691 C CA . PRO A 1 86 ? 3.112 7.637 -13.707 1.00 88.56 86 PRO A CA 1
ATOM 692 C C . PRO A 1 86 ? 1.844 8.237 -13.064 1.00 88.56 86 PRO A C 1
ATOM 694 O O . PRO A 1 86 ? 1.791 9.426 -12.756 1.00 88.56 86 PRO A O 1
ATOM 697 N N . GLU A 1 87 ? 0.812 7.424 -12.842 1.00 89.69 87 GLU A N 1
ATOM 698 C CA . GLU A 1 87 ? -0.433 7.808 -12.187 1.00 89.69 87 GLU A CA 1
ATOM 699 C C . GLU A 1 87 ? -0.362 7.602 -10.669 1.00 89.69 87 GLU A C 1
ATOM 701 O O . GLU A 1 87 ? 0.146 6.587 -10.191 1.00 89.69 87 GLU A O 1
ATOM 706 N N . VAL A 1 88 ? -0.968 8.510 -9.899 1.00 90.44 88 VAL A N 1
ATOM 707 C CA . VAL A 1 88 ? -1.222 8.307 -8.464 1.00 90.44 88 VAL A CA 1
ATOM 708 C C . VAL A 1 88 ? -2.577 7.619 -8.293 1.00 90.44 88 VAL A C 1
ATOM 710 O O . VAL A 1 88 ? -3.605 8.158 -8.709 1.00 90.44 88 VAL A O 1
ATOM 713 N N . GLY A 1 89 ? -2.567 6.417 -7.717 1.00 91.31 89 GLY A N 1
ATOM 714 C CA . GLY A 1 89 ? -3.778 5.676 -7.358 1.00 91.31 89 GLY A CA 1
ATOM 715 C C . GLY A 1 89 ? -4.234 5.980 -5.932 1.00 91.31 89 GLY A C 1
ATOM 716 O O . GLY A 1 89 ? -3.493 6.588 -5.160 1.00 91.31 89 GLY A O 1
ATOM 717 N N . TYR A 1 90 ? -5.443 5.544 -5.594 1.00 94.00 90 TYR A N 1
ATOM 718 C CA . TYR A 1 90 ? -5.978 5.526 -4.236 1.00 94.00 90 TYR A CA 1
ATOM 719 C C . TYR A 1 90 ? -5.785 4.154 -3.606 1.00 94.00 90 TYR A C 1
ATOM 721 O O . TYR A 1 90 ? -6.161 3.150 -4.216 1.00 94.00 90 TYR A O 1
ATOM 729 N N . LEU A 1 91 ? -5.284 4.154 -2.372 1.00 97.31 91 LEU A N 1
ATOM 730 C CA . LEU A 1 91 ? -5.366 3.054 -1.417 1.00 97.31 91 LEU A CA 1
ATOM 731 C C . LEU A 1 91 ? -6.155 3.574 -0.210 1.00 97.31 91 LEU A C 1
ATOM 733 O O . LEU A 1 91 ? -5.611 4.242 0.671 1.00 97.31 91 LEU A O 1
ATOM 737 N N . GLY A 1 92 ? -7.467 3.360 -0.240 1.00 98.00 92 GLY A N 1
ATOM 738 C CA . GLY A 1 92 ? -8.426 3.962 0.677 1.00 98.00 92 GLY A CA 1
ATOM 739 C C . GLY A 1 92 ? -9.032 2.955 1.644 1.00 98.00 92 GLY A C 1
ATOM 740 O O . GLY A 1 92 ? -9.479 1.891 1.214 1.00 98.00 92 GLY A O 1
ATOM 741 N N . ILE A 1 93 ? -9.092 3.296 2.933 1.00 98.75 93 ILE A N 1
ATOM 742 C CA . ILE A 1 93 ? -9.869 2.551 3.927 1.00 98.75 93 ILE A CA 1
ATOM 743 C C . ILE A 1 93 ? -10.952 3.444 4.535 1.00 98.75 93 ILE A C 1
ATOM 745 O O . ILE A 1 93 ? -10.669 4.500 5.100 1.00 98.75 93 ILE A O 1
ATOM 749 N N . LEU A 1 94 ? -12.197 3.001 4.421 1.00 98.62 94 LEU A N 1
ATOM 750 C CA . LEU A 1 94 ? -13.353 3.610 5.057 1.00 98.62 94 LEU A CA 1
ATOM 751 C C . LEU A 1 94 ? -13.458 3.101 6.494 1.00 98.62 94 LEU A C 1
ATOM 753 O O . LEU A 1 94 ? -13.283 1.907 6.749 1.00 98.62 94 LEU A O 1
ATOM 757 N N . THR A 1 95 ? -13.766 3.993 7.427 1.00 98.56 95 THR A N 1
ATOM 758 C CA . THR A 1 95 ? -13.978 3.647 8.830 1.00 98.56 95 THR A CA 1
ATOM 759 C C . THR A 1 95 ? -15.298 4.193 9.346 1.00 98.56 95 THR A C 1
ATOM 761 O O . THR A 1 95 ? -15.726 5.266 8.934 1.00 98.56 95 THR A O 1
ATOM 764 N N . LYS A 1 96 ? -15.940 3.456 10.251 1.00 98.19 96 LYS A N 1
ATOM 765 C CA . LYS A 1 96 ? -17.182 3.862 10.923 1.00 98.19 96 LYS A CA 1
ATOM 766 C C . LYS A 1 96 ? -17.188 3.331 12.348 1.00 98.19 96 LYS A C 1
ATOM 768 O O . LYS A 1 96 ? -16.643 2.258 12.621 1.00 98.19 96 LYS A O 1
ATOM 773 N N . GLU A 1 97 ? -17.776 4.080 13.273 1.00 97.38 97 GLU A N 1
ATOM 774 C CA . GLU A 1 97 ? -17.975 3.599 14.637 1.00 97.38 97 GLU A CA 1
ATOM 775 C C . GLU A 1 97 ? -19.245 2.755 14.761 1.00 97.38 97 GLU A C 1
ATOM 777 O O . GLU A 1 97 ? -20.334 3.171 14.376 1.00 97.38 97 GLU A O 1
ATOM 782 N N . PHE A 1 98 ? -19.106 1.583 15.378 1.00 96.69 98 PHE A N 1
ATOM 783 C CA . PHE A 1 98 ? -20.216 0.739 15.803 1.00 96.69 98 PHE A CA 1
ATOM 784 C C . PHE A 1 98 ? -20.087 0.508 17.305 1.00 96.69 98 PHE A C 1
ATOM 786 O O . PHE A 1 98 ? -19.071 -0.007 17.779 1.00 96.69 98 PHE A O 1
ATOM 793 N N . ASN A 1 99 ? -21.100 0.921 18.072 1.00 92.88 99 ASN A N 1
ATOM 794 C CA . ASN A 1 99 ? -21.111 0.813 19.537 1.00 92.88 99 ASN A CA 1
ATOM 795 C C . ASN A 1 99 ? -19.853 1.425 20.203 1.00 92.88 99 ASN A C 1
ATOM 797 O O . ASN A 1 99 ? -19.304 0.888 21.169 1.00 92.88 99 ASN A O 1
ATOM 801 N N . GLY A 1 100 ? -19.372 2.550 19.657 1.00 92.31 100 GLY A N 1
ATOM 802 C CA . GLY A 1 100 ? -18.190 3.278 20.135 1.00 92.31 100 GLY A CA 1
ATOM 803 C C . GLY A 1 100 ? -16.845 2.596 19.850 1.00 92.31 100 GLY A C 1
ATOM 804 O O . GLY A 1 100 ? -15.837 2.955 20.465 1.00 92.31 100 GLY A O 1
ATOM 805 N N . VAL A 1 101 ? -16.816 1.590 18.972 1.00 95.44 101 VAL A N 1
ATOM 806 C CA . VAL A 1 101 ? -15.597 0.943 18.469 1.00 95.44 101 VAL A CA 1
ATOM 807 C C . VAL A 1 101 ? -15.463 1.264 16.985 1.00 95.44 101 VAL A C 1
ATOM 809 O O . VAL A 1 101 ? -16.415 1.091 16.233 1.00 95.44 101 VAL A O 1
ATOM 812 N N . LEU A 1 102 ? -14.287 1.718 16.553 1.00 97.12 102 LEU A N 1
ATOM 813 C CA . LEU A 1 102 ? -14.018 1.975 15.138 1.00 97.12 102 LEU A CA 1
ATOM 814 C C . LEU A 1 102 ? -13.831 0.662 14.378 1.00 97.12 102 LEU A C 1
ATOM 816 O O . LEU A 1 102 ? -13.026 -0.176 14.788 1.00 97.12 102 LEU A O 1
ATOM 820 N N . TYR A 1 103 ? -14.516 0.512 13.256 1.00 98.62 103 TYR A N 1
ATOM 821 C CA . TYR A 1 103 ? -14.319 -0.571 12.303 1.00 98.62 103 TYR A CA 1
ATOM 822 C C . TYR A 1 103 ? -13.790 -0.012 10.988 1.00 98.62 103 TYR A C 1
ATOM 824 O O . TYR A 1 103 ? -14.005 1.151 10.6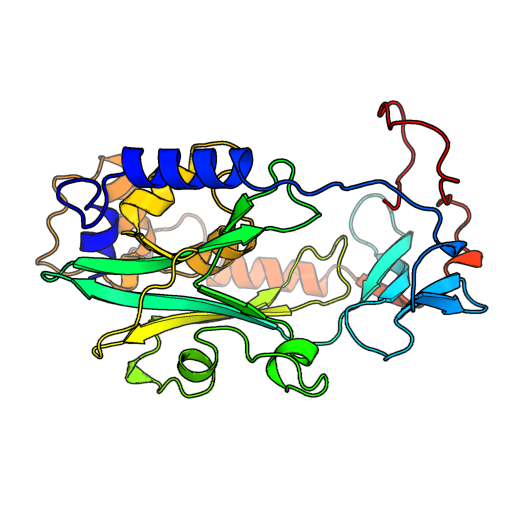61 1.00 98.62 103 TYR A O 1
ATOM 832 N N . PHE A 1 104 ? -13.096 -0.863 10.249 1.00 98.75 104 PHE A N 1
ATOM 833 C CA . PHE A 1 104 ? -12.480 -0.615 8.957 1.00 98.75 104 PHE A CA 1
ATOM 834 C C . PHE A 1 104 ? -13.186 -1.516 7.945 1.00 98.75 104 PHE A C 1
ATOM 836 O O . PHE A 1 104 ? -13.297 -2.722 8.176 1.00 98.75 104 PHE A O 1
ATOM 843 N N . LEU A 1 105 ? -13.698 -0.946 6.857 1.00 98.81 105 LEU A N 1
ATOM 844 C CA . LEU A 1 105 ? -14.380 -1.714 5.820 1.00 98.81 105 LEU A CA 1
ATOM 845 C C . LEU A 1 105 ? -13.330 -2.350 4.917 1.00 98.81 105 LEU A C 1
ATOM 847 O O . LEU A 1 105 ? -12.682 -1.664 4.131 1.00 98.81 105 LEU A O 1
ATOM 851 N N . MET A 1 106 ? -13.131 -3.652 5.022 1.00 98.75 106 MET A N 1
ATOM 852 C CA . MET A 1 106 ? -12.073 -4.343 4.291 1.00 98.75 106 MET A CA 1
ATOM 853 C C . MET A 1 106 ? -12.657 -5.158 3.144 1.00 98.75 106 MET A C 1
ATOM 855 O O . MET A 1 106 ? -13.755 -5.694 3.273 1.00 98.75 106 MET A O 1
ATOM 859 N N . GLN A 1 107 ? -11.923 -5.272 2.037 1.00 98.25 107 GLN A N 1
ATOM 860 C CA . GLN A 1 107 ? -12.377 -5.989 0.844 1.00 98.25 107 GLN A CA 1
ATOM 861 C C . GLN A 1 107 ? -11.688 -7.357 0.728 1.00 98.25 107 GLN A C 1
ATOM 863 O O . GLN A 1 107 ? -10.470 -7.450 0.822 1.00 98.25 107 GLN A O 1
ATOM 868 N N . ALA A 1 108 ? -12.444 -8.419 0.457 1.00 96.56 108 ALA A N 1
ATOM 869 C CA . ALA A 1 108 ? -11.923 -9.675 -0.072 1.00 96.56 108 ALA A CA 1
ATOM 870 C C . ALA A 1 108 ? -11.658 -9.502 -1.570 1.00 96.56 108 ALA A C 1
ATOM 872 O O . ALA A 1 108 ? -12.564 -9.614 -2.397 1.00 96.56 108 ALA A O 1
ATOM 873 N N . LYS A 1 109 ? -10.416 -9.189 -1.932 1.00 93.31 109 LYS A N 1
ATOM 874 C CA . LYS A 1 109 ? -10.064 -8.812 -3.300 1.00 93.31 109 LYS A CA 1
ATOM 875 C C . LYS A 1 109 ? -9.342 -9.934 -4.023 1.00 93.31 109 LYS A C 1
ATOM 877 O O . LYS A 1 109 ? -8.354 -10.472 -3.527 1.00 93.31 109 LYS A O 1
ATOM 882 N N . ILE A 1 110 ? -9.828 -10.240 -5.224 1.00 89.56 110 ILE A N 1
ATOM 883 C CA . ILE A 1 110 ? -9.139 -11.116 -6.169 1.00 89.56 110 ILE A CA 1
ATOM 884 C C . ILE A 1 110 ? -8.052 -10.311 -6.875 1.00 89.56 110 ILE A C 1
ATOM 886 O O . ILE A 1 110 ? -8.356 -9.287 -7.492 1.00 89.56 110 ILE A O 1
ATOM 890 N N . GLU A 1 111 ? -6.817 -10.806 -6.855 1.00 86.06 111 GLU A N 1
ATOM 891 C CA . GLU A 1 111 ? -5.752 -10.289 -7.716 1.00 86.06 111 GLU A CA 1
ATOM 892 C C . GLU A 1 111 ? -4.998 -11.437 -8.386 1.00 86.06 111 GLU A C 1
ATOM 894 O O . GLU A 1 111 ? -4.623 -12.399 -7.714 1.00 86.06 111 GLU A O 1
ATOM 899 N N . PRO A 1 112 ? -4.722 -11.345 -9.698 1.00 79.00 112 PRO A N 1
ATOM 900 C CA . PRO A 1 112 ? -4.078 -12.428 -10.436 1.00 79.00 112 PRO A CA 1
ATOM 901 C C . PRO A 1 112 ? -2.631 -12.696 -9.987 1.00 79.00 112 PRO A C 1
ATOM 903 O O . PRO A 1 112 ? -2.083 -13.753 -10.278 1.00 79.00 112 PRO A O 1
ATOM 906 N N . GLY A 1 113 ? -2.000 -11.746 -9.291 1.00 80.94 113 GLY A N 1
ATOM 907 C CA . GLY A 1 113 ? -0.652 -11.903 -8.742 1.00 80.94 113 GLY A CA 1
ATOM 908 C C . GLY A 1 113 ? -0.598 -12.542 -7.352 1.00 80.94 113 GLY A C 1
ATOM 909 O O . GLY A 1 113 ? 0.500 -12.811 -6.865 1.00 80.94 113 GLY A O 1
ATOM 910 N N . ASN A 1 114 ? -1.739 -12.773 -6.694 1.00 83.38 114 ASN A N 1
ATOM 911 C CA . ASN A 1 114 ? -1.737 -13.331 -5.348 1.00 83.38 114 ASN A CA 1
ATOM 912 C C . ASN A 1 114 ? -1.461 -14.839 -5.367 1.00 83.38 114 ASN A C 1
ATOM 914 O O . ASN A 1 114 ? -2.014 -15.578 -6.179 1.00 83.38 114 ASN A O 1
ATOM 918 N N . VAL A 1 115 ? -0.648 -15.308 -4.411 1.00 82.75 115 VAL A N 1
ATOM 919 C CA . VAL A 1 115 ? -0.357 -16.744 -4.225 1.00 82.75 115 VAL A CA 1
ATOM 920 C C . VAL A 1 115 ? -1.642 -17.527 -3.935 1.00 82.75 115 VAL A C 1
ATOM 922 O O . VAL A 1 115 ? -1.848 -18.617 -4.461 1.00 82.75 115 VAL A O 1
ATOM 925 N N . ASN A 1 116 ? -2.520 -16.950 -3.114 1.00 78.31 116 ASN A N 1
ATOM 926 C CA . ASN A 1 116 ? -3.909 -17.351 -2.934 1.00 78.31 116 ASN A CA 1
ATOM 927 C C . ASN A 1 116 ? -4.806 -16.296 -3.593 1.00 78.31 116 ASN A C 1
ATOM 929 O O . ASN A 1 116 ? -4.678 -15.118 -3.294 1.00 78.31 116 ASN A O 1
ATOM 933 N N . CYS A 1 117 ? -5.704 -16.697 -4.494 1.00 83.00 117 CYS A N 1
ATOM 934 C CA . CYS A 1 117 ? -6.466 -15.780 -5.352 1.00 83.00 117 CYS A CA 1
ATOM 935 C C . CYS A 1 117 ? -7.043 -14.550 -4.620 1.00 83.00 117 CYS A C 1
ATOM 937 O O . CYS A 1 117 ? -7.017 -13.450 -5.171 1.00 83.00 117 CYS A O 1
ATOM 939 N N . VAL A 1 118 ? -7.538 -14.729 -3.389 1.00 91.75 118 VAL A N 1
ATOM 940 C CA . VAL A 1 118 ? -8.198 -13.701 -2.574 1.00 91.75 118 VAL A CA 1
ATOM 941 C C . VAL A 1 118 ? -7.396 -13.361 -1.323 1.00 91.75 118 VAL A C 1
ATOM 943 O O . VAL A 1 118 ? -7.082 -14.249 -0.526 1.00 91.75 118 VAL A O 1
ATOM 946 N N . GLN A 1 119 ? -7.180 -12.064 -1.103 1.00 96.50 119 GLN A N 1
ATOM 947 C CA . GLN A 1 119 ? -6.604 -11.503 0.123 1.00 96.50 119 GLN A CA 1
ATOM 948 C C . GLN A 1 119 ? -7.440 -10.320 0.627 1.00 96.50 119 GLN A C 1
ATOM 950 O O . GLN A 1 119 ? -8.223 -9.736 -0.123 1.00 96.50 119 GLN A O 1
ATOM 955 N N . ILE A 1 120 ? -7.263 -9.952 1.896 1.00 98.31 120 ILE A N 1
ATOM 956 C CA . ILE A 1 120 ? -7.887 -8.764 2.487 1.00 98.31 120 ILE A CA 1
ATOM 957 C C . ILE A 1 120 ? -7.148 -7.516 1.995 1.00 98.31 120 ILE A C 1
ATOM 959 O O . ILE A 1 120 ? -5.964 -7.357 2.290 1.00 98.31 120 ILE A O 1
ATOM 963 N N . SER A 1 121 ? -7.843 -6.640 1.274 1.00 98.25 121 SER A N 1
ATOM 964 C CA . SER A 1 121 ? -7.339 -5.375 0.735 1.00 98.25 121 SER A CA 1
ATOM 965 C C . SER A 1 121 ? -8.042 -4.160 1.357 1.00 98.25 121 SER A C 1
ATOM 967 O O . SER A 1 121 ? -9.050 -4.316 2.059 1.00 98.25 121 SER A O 1
ATOM 969 N N . PRO A 1 122 ? -7.557 -2.927 1.096 1.00 98.44 122 PRO A N 1
ATOM 970 C CA . PRO A 1 122 ? -8.283 -1.711 1.452 1.00 98.44 122 PRO A CA 1
ATOM 971 C C . PRO A 1 122 ? -9.692 -1.687 0.841 1.00 98.44 122 PRO A C 1
ATOM 973 O O . PRO A 1 122 ? -9.948 -2.386 -0.142 1.00 98.44 122 PRO A O 1
ATOM 976 N N . THR A 1 123 ? -10.582 -0.850 1.386 1.00 98.44 123 THR A N 1
ATOM 977 C CA . THR A 1 123 ? -11.935 -0.622 0.840 1.00 98.44 123 THR A CA 1
ATOM 978 C C . THR A 1 123 ? -11.887 -0.222 -0.632 1.00 98.44 123 THR A C 1
ATOM 980 O O . THR A 1 123 ? -12.680 -0.687 -1.443 1.00 98.44 123 THR A O 1
ATOM 983 N N . LEU A 1 124 ? -10.944 0.653 -0.980 1.00 96.44 124 LEU A N 1
ATOM 984 C CA . LEU A 1 124 ? -10.730 1.123 -2.335 1.00 96.44 124 LEU A CA 1
ATOM 985 C C . LEU A 1 124 ? -9.273 0.915 -2.728 1.00 96.44 124 LEU A C 1
ATOM 987 O O . LEU A 1 124 ? -8.360 1.445 -2.101 1.00 96.44 124 LEU A O 1
ATOM 991 N N . GLN A 1 125 ? -9.079 0.229 -3.846 1.00 93.69 125 GLN A N 1
ATOM 992 C CA . GLN A 1 125 ? -7.801 0.151 -4.538 1.00 93.69 125 GLN A CA 1
ATOM 993 C C . GLN A 1 125 ? -8.047 0.463 -6.013 1.00 93.69 125 GLN A C 1
ATOM 995 O O . GLN A 1 125 ? -8.573 -0.369 -6.757 1.00 93.69 125 GLN A O 1
ATOM 1000 N N . ALA A 1 126 ? -7.729 1.692 -6.423 1.00 87.50 126 ALA A N 1
ATOM 1001 C CA . ALA A 1 126 ? -8.059 2.191 -7.756 1.00 87.50 126 ALA A CA 1
ATOM 1002 C C . ALA A 1 126 ? -6.963 3.092 -8.336 1.00 87.50 126 ALA A C 1
ATOM 1004 O O . ALA A 1 126 ? -6.506 4.043 -7.706 1.00 87.50 126 ALA A O 1
ATOM 1005 N N . THR A 1 127 ? -6.578 2.834 -9.585 1.00 82.69 127 THR A N 1
ATOM 1006 C CA . THR A 1 127 ? -5.700 3.716 -10.368 1.00 82.69 127 THR A CA 1
ATOM 1007 C C . THR A 1 127 ? -6.484 4.907 -10.924 1.00 82.69 127 THR A C 1
ATOM 1009 O O . THR A 1 127 ? -7.709 4.850 -11.059 1.00 82.69 127 THR A O 1
ATOM 1012 N N . LYS A 1 128 ? -5.781 5.980 -11.310 1.00 77.69 128 LYS A N 1
ATOM 1013 C CA . LYS 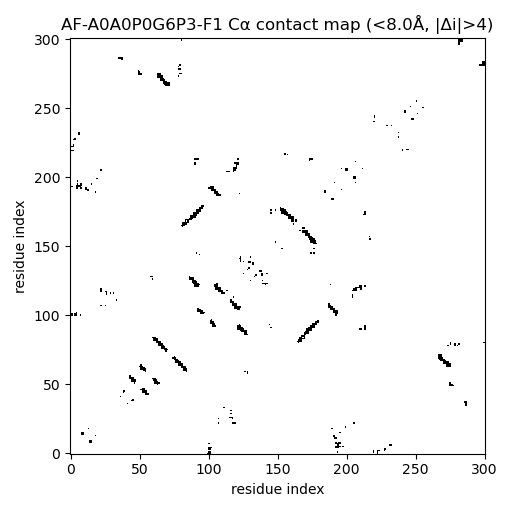A 1 128 ? -6.389 7.177 -11.920 1.00 77.69 128 LYS A CA 1
ATOM 1014 C C . LYS A 1 128 ? -7.150 6.880 -13.201 1.00 77.69 128 LYS A C 1
ATOM 1016 O O . LYS A 1 128 ? -8.269 7.360 -13.389 1.00 77.69 128 LYS A O 1
ATOM 1021 N N . SER A 1 129 ? -6.576 6.033 -14.037 1.00 68.25 129 SER A N 1
ATOM 1022 C CA . SER A 1 129 ? -7.210 5.479 -15.231 1.00 68.25 129 SER A CA 1
ATOM 1023 C C . SER A 1 129 ? -8.539 4.760 -14.952 1.00 68.25 129 SER A C 1
ATOM 1025 O O . SER A 1 129 ? -9.442 4.834 -15.785 1.00 68.25 129 SER A O 1
ATOM 1027 N N . ASN A 1 130 ? -8.701 4.121 -13.786 1.00 67.31 130 ASN A N 1
ATOM 1028 C CA . ASN A 1 130 ? -9.921 3.388 -13.435 1.00 67.31 130 ASN A CA 1
ATOM 1029 C C . ASN A 1 130 ? -11.022 4.297 -12.869 1.00 67.31 130 ASN A C 1
ATOM 1031 O O . ASN A 1 130 ? -12.180 4.165 -13.260 1.00 67.31 130 ASN A O 1
ATOM 1035 N N . TYR A 1 131 ? -10.688 5.237 -11.979 1.00 69.62 131 TYR A N 1
ATOM 1036 C CA . TYR A 1 131 ? -11.705 6.088 -11.346 1.00 69.62 131 TYR A CA 1
ATOM 1037 C C . TYR A 1 131 ? -12.148 7.290 -12.191 1.00 69.62 131 TYR A C 1
ATOM 1039 O O . TYR A 1 131 ? -13.204 7.854 -11.940 1.00 69.62 131 TYR A O 1
ATOM 1047 N N . SER A 1 132 ? -11.394 7.667 -13.228 1.00 65.69 132 SER A N 1
ATOM 1048 C CA . SER A 1 132 ? -11.811 8.702 -14.189 1.00 65.69 132 SER A CA 1
ATOM 1049 C C . SER A 1 132 ? -12.895 8.230 -15.178 1.00 65.69 132 SER A C 1
ATOM 1051 O O . SER A 1 132 ? -13.274 8.986 -16.068 1.00 65.69 132 SER A O 1
ATOM 1053 N N . GLN A 1 133 ? -13.390 6.987 -15.043 1.00 60.06 133 GLN A N 1
ATOM 1054 C CA . GLN A 1 133 ? -14.505 6.392 -15.807 1.00 60.06 133 GLN A CA 1
ATOM 1055 C C . GLN A 1 133 ? -14.385 6.461 -17.340 1.00 60.06 133 GLN A C 1
ATOM 1057 O O . GLN A 1 133 ? -15.333 6.167 -18.070 1.00 60.06 133 GLN A O 1
ATOM 1062 N N . ILE A 1 134 ? -13.188 6.723 -17.868 1.00 53.03 134 ILE A N 1
ATOM 1063 C CA . ILE A 1 134 ? -12.928 6.870 -19.310 1.00 53.03 134 ILE A CA 1
ATOM 1064 C C . ILE A 1 134 ? -13.069 5.519 -20.057 1.00 53.03 134 ILE A C 1
ATOM 1066 O O . ILE A 1 134 ? -12.739 5.405 -21.235 1.00 53.03 134 ILE A O 1
ATOM 1070 N N . HIS A 1 135 ? -13.498 4.446 -19.385 1.00 49.78 135 HIS A N 1
ATOM 1071 C CA . HIS A 1 135 ? -13.834 3.146 -19.977 1.00 49.78 135 HIS A CA 1
ATOM 1072 C C . HIS A 1 135 ? -15.343 2.885 -20.121 1.00 49.78 135 HIS A C 1
ATOM 1074 O O . HIS A 1 135 ? -15.699 1.811 -20.590 1.00 49.78 135 HIS A O 1
ATOM 1080 N N . LYS A 1 136 ? -16.244 3.795 -19.709 1.00 54.19 136 LYS A N 1
ATOM 1081 C CA . LYS A 1 136 ? -17.679 3.470 -19.506 1.00 54.19 136 LYS A CA 1
ATOM 1082 C C . LYS A 1 136 ? -17.904 2.248 -18.586 1.00 54.19 136 LYS A C 1
ATOM 1084 O O . LYS A 1 136 ? -18.991 1.679 -18.562 1.00 54.19 136 LYS A O 1
ATOM 1089 N N . GLY A 1 137 ? -16.867 1.821 -17.862 1.00 62.16 137 GLY A N 1
ATOM 1090 C CA . GLY A 1 137 ? -16.936 0.751 -16.875 1.00 62.16 137 GLY A CA 1
ATOM 1091 C C . GLY A 1 137 ? -17.629 1.238 -15.607 1.00 62.16 137 GLY A C 1
ATOM 1092 O O . GLY A 1 137 ? -17.756 2.444 -15.386 1.00 62.16 137 GLY A O 1
ATOM 1093 N N . LYS A 1 138 ? -18.072 0.299 -14.766 1.00 68.44 138 LYS A N 1
ATOM 1094 C CA . LYS A 1 138 ? -18.666 0.646 -13.472 1.00 68.44 138 LYS A CA 1
ATOM 1095 C C . LYS A 1 138 ? -17.638 1.368 -12.603 1.00 68.44 138 LYS A C 1
ATOM 1097 O O .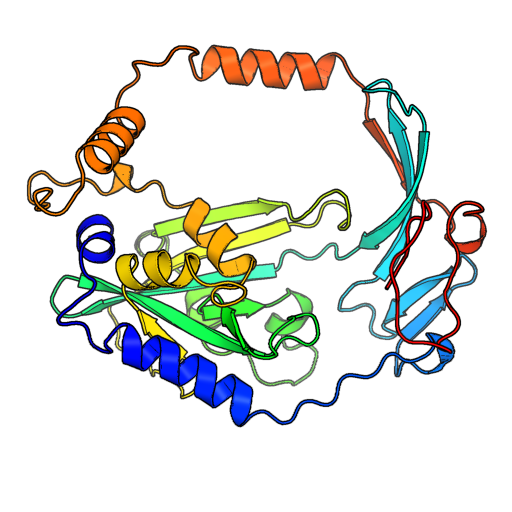 LYS A 1 138 ? -16.471 0.978 -12.558 1.00 68.44 138 LYS A O 1
ATOM 1102 N N . GLN A 1 139 ? -18.093 2.415 -11.921 1.00 80.19 139 GLN A N 1
ATOM 1103 C CA . GLN A 1 139 ? -17.312 3.091 -10.895 1.00 80.19 139 GLN A CA 1
ATOM 1104 C C . GLN A 1 139 ? -16.836 2.071 -9.853 1.00 80.19 139 GLN A C 1
ATOM 1106 O O . GLN A 1 139 ? -17.638 1.218 -9.458 1.00 80.19 139 GLN A O 1
ATOM 1111 N N . PRO A 1 140 ? -15.574 2.137 -9.395 1.00 88.06 140 PRO A N 1
ATOM 1112 C CA . PRO A 1 140 ? -15.164 1.384 -8.221 1.00 88.06 140 PRO A CA 1
ATOM 1113 C C . PRO A 1 140 ? -16.095 1.698 -7.046 1.00 88.06 140 PRO A C 1
ATOM 1115 O O . PRO A 1 140 ? -16.402 2.864 -6.792 1.00 88.06 140 PRO A O 1
ATOM 1118 N N . LEU A 1 141 ? -16.535 0.657 -6.341 1.00 93.06 141 LEU A N 1
ATOM 1119 C CA . LEU A 1 141 ? -17.359 0.812 -5.146 1.00 93.06 141 LEU A CA 1
ATOM 1120 C C . LEU A 1 141 ? -16.654 1.725 -4.135 1.00 93.06 141 LEU A C 1
ATOM 1122 O O . LEU A 1 141 ? -15.429 1.694 -4.004 1.00 93.06 141 LEU A O 1
ATOM 1126 N N . TYR A 1 142 ? -17.446 2.542 -3.443 1.00 95.31 142 TYR A N 1
ATOM 1127 C CA . TYR A 1 142 ? -17.005 3.480 -2.405 1.00 95.31 142 TYR A CA 1
ATOM 1128 C C . TYR A 1 142 ? -16.053 4.603 -2.854 1.00 95.31 142 TYR A C 1
ATOM 1130 O O . TYR A 1 142 ? -15.590 5.365 -2.008 1.00 95.31 142 TYR A O 1
ATOM 1138 N N . LEU A 1 143 ? -15.773 4.762 -4.154 1.00 93.88 143 LEU A N 1
ATOM 1139 C CA . LEU A 1 143 ? -14.871 5.807 -4.657 1.00 93.88 143 LEU A CA 1
ATOM 1140 C C . LEU A 1 143 ? -15.265 7.217 -4.192 1.00 93.88 143 LEU A C 1
ATOM 1142 O O . LEU A 1 143 ? -14.395 7.993 -3.792 1.00 93.88 143 LEU A O 1
ATOM 1146 N N . ASP A 1 144 ? -16.559 7.539 -4.241 1.00 92.94 144 ASP A N 1
ATOM 1147 C CA . ASP A 1 144 ? -17.053 8.890 -3.965 1.00 92.94 144 ASP A CA 1
ATOM 1148 C C . ASP A 1 144 ? -16.758 9.354 -2.538 1.00 92.94 144 ASP A C 1
ATOM 1150 O O . ASP A 1 144 ? -16.517 10.545 -2.340 1.00 92.94 144 ASP A O 1
ATOM 1154 N N . TYR A 1 145 ? -16.683 8.433 -1.571 1.00 96.44 145 TYR A N 1
ATOM 1155 C CA . TYR A 1 145 ? -16.302 8.762 -0.197 1.00 96.44 145 TYR A CA 1
ATOM 1156 C C . TYR A 1 145 ? -14.882 9.334 -0.124 1.00 96.44 145 TYR A C 1
ATOM 1158 O O . TYR A 1 145 ? -14.633 10.285 0.606 1.00 96.44 145 TYR A O 1
ATOM 1166 N N . PHE A 1 146 ? -13.940 8.794 -0.903 1.00 95.44 146 PHE A N 1
ATOM 1167 C CA . PHE A 1 146 ? -12.539 9.225 -0.867 1.00 95.44 146 PHE A CA 1
ATOM 1168 C C . PHE A 1 146 ? -12.272 10.467 -1.716 1.00 95.44 146 PHE A C 1
ATOM 1170 O O . PHE A 1 146 ? -11.406 11.273 -1.378 1.00 95.44 146 PHE A O 1
ATOM 1177 N N . VAL A 1 147 ? -12.990 10.616 -2.832 1.00 92.31 147 VAL A N 1
ATOM 1178 C CA . VAL A 1 147 ? -12.863 11.790 -3.709 1.00 92.31 147 VAL A CA 1
ATOM 1179 C C . VAL A 1 147 ? -13.439 13.035 -3.039 1.00 92.31 147 VAL A C 1
ATOM 1181 O O . VAL A 1 147 ? -12.849 14.106 -3.162 1.00 92.31 147 VAL A O 1
ATOM 1184 N N . ASN A 1 148 ? -14.548 12.885 -2.311 1.00 93.69 148 ASN A N 1
ATOM 1185 C CA . ASN A 1 148 ? -15.272 13.994 -1.689 1.00 93.69 148 ASN A CA 1
ATOM 1186 C C . ASN A 1 148 ? -15.030 14.116 -0.175 1.00 93.69 148 ASN A C 1
ATOM 1188 O O . ASN A 1 148 ? -15.749 14.861 0.486 1.00 93.69 148 ASN A O 1
ATOM 1192 N N . ALA A 1 149 ? -14.038 13.403 0.369 1.00 95.75 149 ALA A N 1
ATOM 1193 C CA . ALA A 1 149 ? -13.721 13.434 1.794 1.00 95.75 149 ALA A CA 1
ATOM 1194 C C . ALA A 1 149 ? -13.409 14.860 2.271 1.00 95.75 149 ALA A C 1
ATOM 1196 O O . ALA A 1 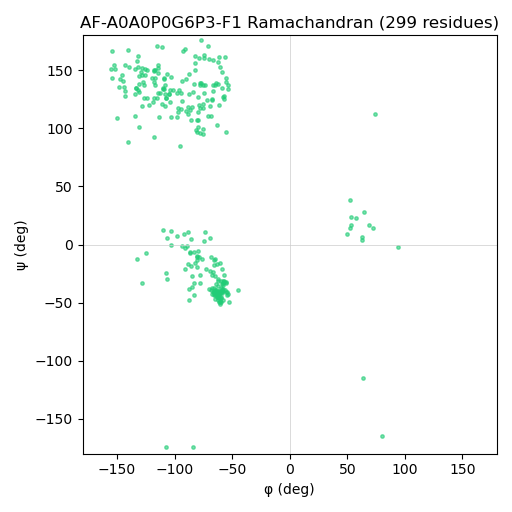149 ? -12.540 15.538 1.708 1.00 95.75 149 ALA A O 1
ATOM 1197 N N . SER A 1 150 ? -14.078 15.299 3.334 1.00 96.19 150 SER A N 1
ATOM 1198 C CA . SER A 1 150 ? -13.780 16.569 3.991 1.00 96.19 150 SER A CA 1
ATOM 1199 C C . SER A 1 150 ? -12.604 16.428 4.972 1.00 96.19 150 SER A C 1
ATOM 1201 O O . SER A 1 150 ? -12.327 15.329 5.458 1.00 96.19 150 SER A O 1
ATOM 1203 N N . PRO A 1 151 ? -11.877 17.516 5.293 1.00 96.12 151 PRO A N 1
ATOM 1204 C CA . PRO A 1 151 ? -10.712 17.445 6.180 1.00 96.12 151 PRO A CA 1
ATOM 1205 C C . PRO A 1 151 ? -10.989 16.850 7.567 1.00 96.12 151 PRO A C 1
ATOM 1207 O O . PRO A 1 151 ? -10.116 16.200 8.130 1.00 96.12 151 PRO A O 1
ATOM 1210 N N . ASP A 1 152 ? -12.190 17.049 8.111 1.00 95.75 152 ASP A N 1
ATOM 1211 C CA . ASP A 1 152 ? -12.628 16.515 9.406 1.00 95.75 152 ASP A CA 1
ATOM 1212 C C . ASP A 1 152 ? -12.894 15.000 9.387 1.00 95.75 152 ASP A C 1
ATOM 1214 O O . ASP A 1 152 ? -12.816 14.353 10.431 1.00 95.75 152 ASP A O 1
ATOM 1218 N N . GLN A 1 153 ? -13.131 14.418 8.208 1.00 96.75 153 GLN A N 1
ATOM 1219 C CA . GLN A 1 153 ? -13.265 12.971 8.036 1.00 96.75 153 GLN A CA 1
ATOM 1220 C C . GLN A 1 153 ? -11.904 12.267 7.958 1.00 96.75 153 GLN A C 1
ATOM 1222 O O . GLN A 1 153 ? -11.830 11.054 8.138 1.00 96.75 153 GLN A O 1
ATOM 1227 N N . ILE A 1 154 ? -10.811 12.976 7.666 1.00 96.88 154 ILE A N 1
ATOM 1228 C CA . ILE A 1 154 ? -9.510 12.357 7.386 1.00 96.88 154 ILE A CA 1
ATOM 1229 C C . ILE A 1 154 ? -8.815 11.923 8.687 1.00 96.88 154 ILE A C 1
ATOM 1231 O O . ILE A 1 154 ? -8.416 12.744 9.507 1.00 96.88 154 ILE A O 1
ATOM 1235 N N . ILE A 1 155 ? -8.588 10.613 8.831 1.00 96.25 155 ILE A N 1
ATOM 1236 C CA . ILE A 1 155 ? -7.736 10.006 9.874 1.00 96.25 155 ILE A CA 1
ATOM 1237 C C . ILE A 1 155 ? -6.273 9.954 9.403 1.00 96.25 155 ILE A C 1
ATOM 1239 O O . ILE A 1 155 ? -5.335 10.134 10.180 1.00 96.25 155 ILE A O 1
ATOM 1243 N N . LEU A 1 156 ? -6.066 9.666 8.117 1.00 96.62 156 LEU A N 1
ATOM 1244 C CA . LEU A 1 156 ? -4.755 9.562 7.482 1.00 96.62 156 LEU A CA 1
ATOM 1245 C C . LEU A 1 156 ? -4.880 10.003 6.028 1.00 96.62 156 LEU A C 1
ATOM 1247 O O . LEU A 1 156 ? -5.790 9.548 5.345 1.00 96.62 156 LEU A O 1
ATOM 1251 N N . ASP A 1 157 ? -3.945 10.813 5.536 1.00 97.00 157 ASP A N 1
ATOM 1252 C CA . ASP A 1 157 ? -3.810 11.109 4.108 1.00 97.00 157 ASP A CA 1
ATOM 1253 C C . ASP A 1 157 ? -2.345 11.390 3.766 1.00 97.00 157 ASP A C 1
ATOM 1255 O O . ASP A 1 157 ? -1.763 12.385 4.202 1.00 97.00 157 ASP A O 1
ATOM 1259 N N . GLN A 1 158 ? -1.713 10.464 3.047 1.00 96.38 158 GLN A N 1
ATOM 1260 C CA . GLN A 1 158 ? -0.289 10.531 2.730 1.00 96.38 158 GLN A CA 1
ATOM 1261 C C . GLN A 1 158 ? 0.005 9.971 1.340 1.00 96.38 158 GLN A C 1
ATOM 1263 O O . GLN A 1 158 ? -0.514 8.929 0.943 1.00 96.38 158 GLN A O 1
ATOM 1268 N N . LEU A 1 159 ? 0.925 10.614 0.618 1.00 96.62 159 LEU A N 1
ATOM 1269 C CA . LEU A 1 159 ? 1.533 10.026 -0.576 1.00 96.62 159 LEU A CA 1
ATOM 1270 C C . LEU A 1 159 ? 2.706 9.134 -0.172 1.00 96.62 159 LEU A C 1
ATOM 1272 O O . LEU A 1 159 ? 3.702 9.632 0.350 1.00 96.62 159 LEU A O 1
ATOM 1276 N N . GLN A 1 160 ? 2.616 7.842 -0.479 1.00 96.81 160 GLN A N 1
ATOM 1277 C CA . GLN A 1 160 ? 3.680 6.869 -0.221 1.00 96.81 160 GLN A CA 1
ATOM 1278 C C . GLN A 1 160 ? 4.198 6.257 -1.525 1.00 96.81 160 GLN A C 1
ATOM 1280 O O . GLN A 1 160 ? 3.482 6.188 -2.527 1.00 96.81 160 GLN A O 1
ATOM 1285 N N . SER A 1 161 ? 5.473 5.870 -1.531 1.00 95.06 161 SER A N 1
ATOM 1286 C CA . SER A 1 161 ? 6.132 5.215 -2.666 1.00 95.06 161 SER A CA 1
ATOM 1287 C C . SER A 1 161 ? 5.951 3.699 -2.642 1.00 95.06 161 SER A C 1
ATOM 1289 O O . SER A 1 161 ? 5.998 3.102 -1.570 1.00 95.06 161 SER A O 1
ATOM 1291 N N . GLU A 1 162 ? 5.870 3.087 -3.823 1.00 93.88 162 GLU A N 1
ATOM 1292 C CA . GLU A 1 162 ? 5.925 1.624 -3.992 1.00 93.88 162 GLU A CA 1
ATOM 1293 C C . GLU A 1 162 ? 7.372 1.090 -4.042 1.00 93.88 162 GLU A C 1
ATOM 1295 O O . GLU A 1 162 ? 8.334 1.843 -3.851 1.00 93.88 162 GLU A O 1
ATOM 1300 N N . GLN A 1 163 ? 7.566 -0.212 -4.308 1.00 92.31 163 GLN A N 1
ATOM 1301 C CA . GLN A 1 163 ? 8.901 -0.825 -4.338 1.00 92.31 163 GLN A CA 1
ATOM 1302 C C . GLN A 1 163 ? 9.771 -0.227 -5.453 1.00 92.31 163 GLN A C 1
ATOM 1304 O O . GLN A 1 163 ? 9.673 -0.618 -6.618 1.00 92.31 163 GLN A O 1
ATOM 1309 N N . GLY A 1 164 ? 10.709 0.654 -5.091 1.00 92.88 164 GLY A N 1
ATOM 1310 C CA . GLY A 1 164 ? 11.593 1.345 -6.043 1.00 92.88 164 GLY A CA 1
ATOM 1311 C C . GLY A 1 164 ? 12.496 0.431 -6.885 1.00 92.88 164 GLY A C 1
ATOM 1312 O O . GLY A 1 164 ? 13.015 0.857 -7.910 1.00 92.88 164 GLY A O 1
ATOM 1313 N N . ALA A 1 165 ? 12.656 -0.839 -6.496 1.00 93.38 165 ALA A N 1
ATOM 1314 C CA . ALA A 1 165 ? 13.391 -1.840 -7.273 1.00 93.38 165 ALA A CA 1
ATOM 1315 C C . ALA A 1 165 ? 12.576 -2.453 -8.432 1.00 93.38 165 ALA A C 1
ATOM 1317 O O . ALA A 1 165 ? 13.129 -3.212 -9.236 1.00 93.38 165 ALA A O 1
ATOM 1318 N N . ARG A 1 166 ? 11.262 -2.203 -8.481 1.00 95.25 166 ARG A N 1
ATOM 1319 C CA . ARG A 1 166 ? 10.325 -2.748 -9.478 1.00 95.25 166 ARG A CA 1
ATOM 1320 C C . ARG A 1 166 ? 9.484 -1.672 -10.141 1.00 95.25 166 ARG A C 1
ATOM 1322 O O . ARG A 1 166 ? 9.204 -1.803 -11.324 1.00 95.25 166 ARG A O 1
ATOM 1329 N N . PHE A 1 167 ? 9.146 -0.610 -9.420 1.00 96.44 167 PHE A N 1
ATOM 1330 C CA . PHE A 1 167 ? 8.370 0.507 -9.931 1.00 96.44 167 PHE A CA 1
ATOM 1331 C C . PHE A 1 167 ? 9.209 1.773 -10.088 1.00 96.44 167 PHE A C 1
ATOM 1333 O O . PHE A 1 167 ? 9.919 2.197 -9.173 1.00 96.44 167 PHE A O 1
ATOM 1340 N N . LEU A 1 168 ? 9.060 2.439 -11.231 1.00 97.06 168 LEU A N 1
ATOM 1341 C CA . LEU A 1 168 ? 9.704 3.714 -11.505 1.00 97.06 168 LEU A CA 1
ATOM 1342 C C . LEU A 1 168 ? 8.924 4.844 -10.831 1.00 97.06 168 LEU A C 1
ATOM 1344 O O . LEU A 1 168 ? 7.906 5.297 -11.344 1.00 97.06 168 LEU A O 1
ATOM 1348 N N . ARG A 1 169 ? 9.414 5.317 -9.678 1.00 95.00 169 ARG A N 1
ATOM 1349 C CA . ARG A 1 169 ? 8.887 6.505 -8.967 1.00 95.00 169 ARG A CA 1
ATOM 1350 C C . ARG A 1 169 ? 7.370 6.464 -8.700 1.00 95.00 169 ARG A C 1
ATOM 1352 O O . ARG A 1 169 ? 6.752 7.512 -8.507 1.00 95.00 169 ARG A O 1
ATOM 1359 N N . LYS A 1 170 ? 6.776 5.269 -8.661 1.00 95.19 170 LYS A N 1
ATOM 1360 C CA . LYS A 1 170 ? 5.348 5.070 -8.417 1.00 95.19 170 LYS A CA 1
ATOM 1361 C C . LYS A 1 170 ? 4.985 5.532 -7.013 1.00 95.19 170 LYS A C 1
ATOM 1363 O O . LYS A 1 170 ? 5.696 5.249 -6.047 1.00 95.19 170 LYS A O 1
ATOM 1368 N N . ARG A 1 171 ? 3.851 6.222 -6.921 1.00 95.06 171 ARG A N 1
ATOM 1369 C CA . ARG A 1 171 ? 3.236 6.625 -5.659 1.00 95.06 171 ARG A CA 1
ATOM 1370 C C . ARG A 1 171 ? 1.757 6.287 -5.639 1.00 95.06 171 ARG A C 1
ATOM 1372 O O . ARG A 1 171 ? 1.112 6.267 -6.691 1.00 95.06 171 ARG A O 1
ATOM 1379 N N . ASN A 1 172 ? 1.231 6.083 -4.444 1.00 95.62 172 ASN A N 1
ATOM 1380 C CA . ASN A 1 172 ? -0.192 5.960 -4.169 1.00 95.62 172 ASN A CA 1
ATOM 1381 C C . ASN A 1 172 ? -0.577 6.902 -3.019 1.00 95.62 172 ASN A C 1
ATOM 1383 O O . ASN A 1 172 ? 0.245 7.210 -2.153 1.00 95.62 172 ASN A O 1
ATOM 1387 N N . ARG A 1 173 ? -1.814 7.404 -3.053 1.00 96.69 173 ARG A N 1
ATOM 1388 C CA . ARG A 1 173 ? -2.429 8.161 -1.961 1.00 96.69 173 ARG A CA 1
ATOM 1389 C C . ARG A 1 173 ? -3.046 7.161 -0.993 1.00 96.69 173 ARG A C 1
ATOM 1391 O O . ARG A 1 173 ? -4.058 6.540 -1.313 1.00 96.69 173 ARG A O 1
ATOM 1398 N N . ASN A 1 174 ? -2.412 7.009 0.161 1.00 98.19 174 ASN A N 1
ATOM 1399 C CA . ASN A 1 174 ? -2.901 6.207 1.269 1.00 98.19 174 ASN A CA 1
ATOM 1400 C C . ASN A 1 174 ? -3.814 7.072 2.115 1.00 98.19 174 ASN A C 1
ATOM 1402 O O . ASN A 1 174 ? -3.350 8.053 2.699 1.00 98.19 174 ASN A O 1
ATOM 1406 N N . ILE A 1 175 ? -5.089 6.711 2.175 1.00 97.94 175 ILE A N 1
ATOM 1407 C CA . ILE A 1 175 ? -6.096 7.517 2.849 1.00 97.94 175 ILE A CA 1
ATOM 1408 C C . ILE A 1 175 ? -6.971 6.647 3.751 1.00 97.94 175 ILE A C 1
ATOM 1410 O O . ILE A 1 175 ? -7.410 5.566 3.365 1.00 97.94 175 ILE A O 1
ATOM 1414 N N . ILE A 1 176 ? -7.215 7.116 4.970 1.00 98.44 176 ILE A N 1
ATOM 1415 C CA . ILE A 1 176 ? -8.184 6.533 5.896 1.00 98.44 176 ILE A CA 1
ATOM 1416 C C . ILE A 1 176 ? -9.146 7.643 6.277 1.00 98.44 176 ILE A C 1
ATOM 1418 O O . ILE A 1 176 ? -8.707 8.697 6.741 1.00 98.44 176 ILE A O 1
ATOM 1422 N N . ILE A 1 177 ? -10.439 7.404 6.091 1.00 98.25 177 ILE A N 1
ATOM 1423 C CA . ILE A 1 177 ? -11.483 8.374 6.427 1.00 98.25 177 ILE A CA 1
ATOM 1424 C C . ILE A 1 177 ? -12.492 7.767 7.391 1.00 98.25 177 ILE A C 1
ATOM 1426 O O . ILE A 1 177 ? -12.723 6.557 7.378 1.00 98.25 177 ILE A O 1
ATOM 1430 N N . LYS A 1 178 ? -13.091 8.607 8.228 1.00 97.81 178 LYS A N 1
ATOM 1431 C CA . LYS A 1 178 ? -14.187 8.274 9.127 1.00 97.81 178 LYS A CA 1
ATOM 1432 C C . LYS A 1 178 ? -15.486 8.837 8.574 1.00 97.81 178 LYS A C 1
ATOM 1434 O O . LYS A 1 178 ? -15.555 10.021 8.265 1.00 97.81 178 LYS A O 1
ATOM 1439 N N . VAL A 1 179 ? -16.500 7.990 8.492 1.00 97.50 179 VAL A N 1
ATOM 1440 C CA . VAL A 1 179 ? -17.862 8.371 8.121 1.00 97.50 179 VAL A CA 1
ATOM 1441 C C . VAL A 1 179 ? -18.817 8.109 9.275 1.00 97.50 179 VAL A C 1
ATOM 1443 O O . VAL A 1 179 ? -18.596 7.209 10.091 1.00 97.50 179 VAL A O 1
ATOM 1446 N N . GLU A 1 180 ? -19.873 8.912 9.341 1.00 95.50 180 GLU A N 1
ATOM 1447 C CA . GLU A 1 180 ? -20.908 8.812 10.376 1.00 95.50 180 GLU A CA 1
ATOM 1448 C C . GLU A 1 180 ? -22.200 8.225 9.789 1.00 95.50 180 GLU A C 1
ATOM 1450 O O . GLU A 1 180 ? -22.929 7.503 10.473 1.00 95.50 180 GLU A O 1
ATOM 1455 N N . GLU A 1 181 ? -22.446 8.457 8.498 1.00 94.62 181 GLU A N 1
ATOM 1456 C CA . GLU A 1 181 ? -23.543 7.883 7.729 1.00 94.62 181 GLU A CA 1
ATOM 1457 C C . GLU A 1 181 ? -23.465 6.356 7.634 1.00 94.62 181 GLU A C 1
ATOM 1459 O O . GLU A 1 181 ? -22.413 5.732 7.812 1.00 94.62 181 GLU A O 1
ATOM 1464 N N . ASP A 1 182 ? -24.608 5.721 7.387 1.00 94.50 182 ASP A N 1
ATOM 1465 C CA . ASP A 1 182 ? -24.648 4.289 7.122 1.00 94.50 182 ASP A CA 1
ATOM 1466 C C . ASP A 1 182 ? -24.114 3.992 5.724 1.00 94.50 182 ASP A C 1
ATOM 1468 O O . ASP A 1 182 ? -24.405 4.685 4.749 1.00 94.50 182 ASP A O 1
ATOM 1472 N N . VAL A 1 183 ? -23.303 2.943 5.650 1.00 96.19 183 VAL A N 1
ATOM 1473 C CA . VAL A 1 183 ? -22.614 2.518 4.437 1.00 96.19 183 VAL A CA 1
ATOM 1474 C C . VAL A 1 183 ? -23.118 1.127 4.105 1.00 96.19 183 VAL A C 1
ATOM 1476 O O . VAL A 1 183 ? -23.052 0.229 4.946 1.00 96.19 183 VAL A O 1
ATOM 1479 N N . GLU A 1 184 ? -23.604 0.944 2.881 1.00 95.25 184 GLU A N 1
ATOM 1480 C CA . GLU A 1 184 ? -23.987 -0.373 2.381 1.00 95.25 184 GLU A CA 1
ATOM 1481 C C . GLU A 1 184 ? -22.761 -1.296 2.369 1.00 95.25 184 GLU A C 1
ATOM 1483 O O . GLU A 1 184 ? -21.764 -1.003 1.710 1.00 95.25 184 GLU A O 1
ATOM 1488 N N . GLU A 1 185 ? -22.813 -2.408 3.102 1.00 96.19 185 GLU A N 1
ATOM 1489 C CA . GLU A 1 185 ? -21.778 -3.444 3.063 1.00 96.19 185 GLU A CA 1
ATOM 1490 C C . GLU A 1 185 ? -22.109 -4.449 1.949 1.00 96.19 185 GLU A C 1
ATOM 1492 O O . GLU A 1 185 ? -23.088 -5.187 2.044 1.00 96.19 185 GLU A O 1
ATOM 1497 N N . HIS A 1 186 ? -21.298 -4.481 0.888 1.00 96.00 186 HIS A N 1
ATOM 1498 C CA . HIS A 1 186 ? -21.443 -5.464 -0.191 1.00 96.00 186 HIS A CA 1
ATOM 1499 C C . HIS A 1 186 ? -20.791 -6.812 0.163 1.00 96.00 186 HIS A C 1
ATOM 1501 O O . HIS A 1 186 ? -19.915 -6.888 1.017 1.00 96.00 186 HIS A O 1
ATOM 1507 N N . ASP A 1 187 ? -21.150 -7.880 -0.556 1.00 93.56 187 ASP A N 1
ATOM 1508 C CA . ASP A 1 187 ? -20.761 -9.267 -0.237 1.00 93.56 187 ASP A CA 1
ATOM 1509 C C . ASP A 1 187 ? -19.244 -9.520 -0.108 1.00 93.56 187 ASP A C 1
ATOM 1511 O O . ASP A 1 187 ? -18.808 -10.400 0.649 1.00 93.56 187 ASP A O 1
ATOM 1515 N N . ASP A 1 188 ? -18.435 -8.799 -0.885 1.00 95.38 188 ASP A N 1
ATOM 1516 C CA . ASP A 1 188 ? -16.968 -8.888 -0.873 1.00 95.38 188 ASP A CA 1
ATOM 1517 C C . ASP A 1 188 ? -16.329 -7.950 0.158 1.00 95.38 188 ASP A C 1
ATOM 1519 O O . ASP A 1 188 ? -15.114 -7.774 0.162 1.00 95.38 188 ASP A O 1
ATOM 1523 N N . PHE A 1 189 ? -17.124 -7.358 1.045 1.00 98.19 189 PHE A N 1
ATOM 1524 C CA . PHE A 1 189 ? -16.673 -6.427 2.064 1.00 98.19 189 PHE A CA 1
ATOM 1525 C C . PHE A 1 189 ? -17.122 -6.876 3.445 1.00 98.19 189 PHE A C 1
ATOM 1527 O O . PHE A 1 189 ? -18.187 -7.469 3.609 1.00 98.19 189 PHE A O 1
ATOM 1534 N N . ARG A 1 190 ? -16.285 -6.599 4.445 1.00 98.19 190 ARG A N 1
ATOM 1535 C CA . ARG A 1 190 ? -16.608 -6.820 5.855 1.00 98.19 190 ARG A CA 1
ATOM 1536 C C . ARG A 1 190 ? -16.018 -5.728 6.726 1.00 98.19 190 ARG A C 1
ATOM 1538 O O . ARG A 1 190 ? -14.841 -5.386 6.589 1.00 98.19 190 ARG A O 1
ATOM 1545 N N . TRP A 1 191 ? -16.813 -5.237 7.667 1.00 98.50 191 TRP A N 1
ATOM 1546 C CA . TRP A 1 191 ? -16.326 -4.425 8.775 1.00 98.50 191 TRP A CA 1
ATOM 1547 C C . TRP A 1 191 ? -15.456 -5.254 9.729 1.00 98.50 191 TRP A C 1
ATOM 1549 O O . TRP A 1 191 ? -15.883 -6.276 10.265 1.00 98.50 191 TRP A O 1
ATOM 1559 N N . MET A 1 192 ? -14.233 -4.785 9.983 1.00 98.62 192 MET A N 1
ATOM 1560 C CA . MET A 1 192 ? -13.274 -5.415 10.898 1.00 98.62 192 MET A CA 1
ATOM 1561 C C . MET A 1 192 ? -12.696 -4.383 11.862 1.00 98.62 192 MET A C 1
ATOM 1563 O O . MET A 1 192 ? -12.451 -3.241 11.477 1.00 98.62 192 MET A O 1
ATOM 1567 N N . THR A 1 193 ? -12.420 -4.754 13.108 1.00 98.50 193 THR A N 1
ATOM 1568 C CA . THR A 1 193 ? -11.636 -3.876 13.989 1.00 98.50 193 THR A CA 1
ATOM 1569 C C . THR A 1 193 ? -10.157 -3.888 13.588 1.00 98.50 193 THR A C 1
ATOM 1571 O O . THR A 1 193 ? -9.665 -4.827 12.954 1.00 98.50 193 THR A O 1
ATOM 1574 N N . LEU A 1 194 ? -9.398 -2.874 14.012 1.00 97.62 194 LEU A N 1
ATOM 1575 C CA . LEU A 1 194 ? -7.949 -2.849 13.809 1.00 97.62 194 LEU A CA 1
ATOM 1576 C C . LEU A 1 194 ? -7.265 -4.048 14.480 1.00 97.62 194 LEU A C 1
ATOM 1578 O O . LEU A 1 194 ? -6.325 -4.604 13.914 1.00 97.62 194 LEU A O 1
ATOM 1582 N N . GLY A 1 195 ? -7.747 -4.466 15.657 1.00 96.06 195 GLY A N 1
ATOM 1583 C CA . GLY A 1 195 ? -7.239 -5.643 16.360 1.00 96.06 195 GLY A CA 1
ATOM 1584 C C . GLY A 1 195 ? -7.390 -6.921 15.536 1.00 96.06 195 GLY A C 1
ATOM 1585 O O . GLY A 1 195 ? -6.429 -7.671 15.382 1.00 96.06 195 GLY A O 1
ATOM 1586 N N . GLN A 1 196 ? -8.562 -7.134 14.928 1.00 98.50 196 GLN A N 1
ATOM 1587 C CA . GLN A 1 196 ? -8.800 -8.292 14.062 1.00 98.50 196 GLN A CA 1
ATOM 1588 C C . GLN A 1 196 ? -7.885 -8.282 12.837 1.00 98.50 196 GLN A C 1
ATOM 1590 O O . GLN A 1 196 ? -7.276 -9.302 12.523 1.00 98.50 196 GLN A O 1
ATOM 1595 N N . ILE A 1 197 ? -7.724 -7.128 12.183 1.00 98.50 197 ILE A N 1
ATOM 1596 C CA . ILE A 1 197 ? -6.832 -7.007 11.024 1.00 98.50 197 ILE A CA 1
ATOM 1597 C C . ILE A 1 197 ? -5.380 -7.322 11.419 1.00 98.50 197 ILE A C 1
ATOM 1599 O O . ILE A 1 197 ? -4.685 -8.029 10.691 1.00 98.50 197 ILE A O 1
ATOM 1603 N N . LYS A 1 198 ? -4.915 -6.844 12.581 1.00 96.50 198 LYS A N 1
ATOM 1604 C CA . LYS A 1 198 ? -3.562 -7.128 13.092 1.00 96.50 198 LYS A CA 1
ATOM 1605 C C . LYS A 1 198 ? -3.361 -8.607 13.437 1.00 96.50 198 LYS A C 1
ATOM 1607 O O . LYS A 1 198 ? -2.292 -9.133 13.139 1.00 96.50 198 LYS A O 1
ATOM 1612 N N . GLU A 1 199 ? -4.362 -9.292 13.989 1.00 96.94 199 GLU A N 1
ATOM 1613 C CA . GLU A 1 199 ? -4.294 -10.748 14.185 1.00 96.94 199 GLU A CA 1
ATOM 1614 C C . GLU A 1 199 ? -4.248 -11.498 12.847 1.00 96.94 199 GLU A C 1
ATOM 1616 O O . GLU A 1 199 ? -3.452 -12.420 12.681 1.00 96.94 199 GLU A O 1
ATOM 1621 N N . LEU A 1 200 ? -5.026 -11.063 11.851 1.00 98.12 200 LEU A N 1
ATOM 1622 C CA . LEU A 1 200 ? -5.019 -11.657 10.510 1.00 98.12 200 LEU A CA 1
ATOM 1623 C C . LEU A 1 200 ? -3.677 -11.465 9.783 1.00 98.12 200 LEU A C 1
ATOM 1625 O O . LEU A 1 200 ? -3.297 -12.318 8.986 1.00 98.12 200 LEU A O 1
ATOM 1629 N N . MET A 1 201 ? -2.908 -10.414 10.097 1.00 97.62 201 MET A N 1
ATOM 1630 C CA . MET A 1 201 ? -1.547 -10.221 9.566 1.00 97.62 201 MET A CA 1
ATOM 1631 C C . MET A 1 201 ? -0.544 -11.295 10.022 1.00 97.62 201 MET A C 1
ATOM 1633 O O . MET A 1 201 ? 0.550 -11.362 9.467 1.00 97.62 201 MET A O 1
ATOM 1637 N N . ARG A 1 202 ? -0.885 -12.128 11.014 1.00 96.19 202 ARG A N 1
ATOM 1638 C CA . ARG A 1 202 ? -0.040 -13.246 11.471 1.00 96.19 202 ARG A CA 1
ATOM 1639 C C . ARG A 1 202 ? -0.154 -14.487 10.583 1.00 96.19 202 ARG A C 1
ATOM 1641 O O . ARG A 1 202 ? 0.612 -15.426 10.775 1.00 96.19 202 ARG A O 1
ATOM 1648 N N . TYR A 1 203 ? -1.111 -14.503 9.657 1.00 95.94 203 TYR A N 1
ATOM 1649 C CA . TYR A 1 203 ? -1.332 -15.598 8.721 1.00 95.94 203 TYR A CA 1
ATOM 1650 C C . TYR A 1 203 ? -0.748 -15.243 7.357 1.00 95.94 203 TYR A C 1
ATOM 1652 O O . TYR A 1 203 ? -0.999 -14.159 6.817 1.00 95.94 203 TYR A O 1
ATOM 1660 N N . ASP A 1 204 ? -0.004 -16.182 6.780 1.00 95.56 204 ASP A N 1
ATOM 1661 C CA . ASP A 1 204 ? 0.597 -16.003 5.465 1.00 95.56 204 ASP A CA 1
ATOM 1662 C C . ASP A 1 204 ? -0.474 -15.736 4.408 1.00 95.56 204 ASP A C 1
ATOM 1664 O O . ASP A 1 204 ? -1.493 -16.422 4.330 1.00 95.56 204 ASP A O 1
ATOM 1668 N N . ASN A 1 205 ? -0.214 -14.741 3.560 1.00 94.69 205 ASN A N 1
ATOM 1669 C CA . ASN A 1 205 ? -1.064 -14.392 2.425 1.00 94.69 205 ASN A CA 1
ATOM 1670 C C . ASN A 1 205 ? -2.526 -14.045 2.796 1.00 94.69 205 ASN A C 1
ATOM 1672 O O . ASN A 1 205 ? -3.411 -14.142 1.956 1.00 94.69 205 ASN A O 1
ATOM 1676 N N . MET A 1 206 ? -2.819 -13.639 4.035 1.00 97.06 206 MET A N 1
ATOM 1677 C CA . MET A 1 206 ? -4.184 -13.275 4.449 1.00 97.06 206 MET A CA 1
ATOM 1678 C C . MET A 1 206 ? -4.511 -11.801 4.178 1.00 97.06 206 MET A C 1
ATOM 1680 O O . MET A 1 206 ? -5.557 -11.475 3.620 1.00 97.06 206 MET A O 1
ATOM 1684 N N . VAL A 1 207 ? -3.608 -10.903 4.572 1.00 98.12 207 VAL A N 1
ATOM 1685 C CA . VAL A 1 207 ? -3.751 -9.449 4.410 1.00 98.12 207 VAL A CA 1
ATOM 1686 C C . VAL A 1 207 ? -2.806 -8.989 3.314 1.00 98.12 207 VAL A C 1
ATOM 1688 O O . VAL A 1 207 ? -1.608 -9.264 3.406 1.00 98.12 207 VAL A O 1
ATOM 1691 N N . ASN A 1 208 ? -3.316 -8.287 2.304 1.00 96.81 208 ASN A N 1
ATOM 1692 C CA . ASN A 1 208 ? -2.535 -7.883 1.143 1.00 96.81 208 ASN A CA 1
ATOM 1693 C C . ASN A 1 208 ? -1.517 -6.781 1.477 1.00 96.81 208 ASN A C 1
ATOM 1695 O O . ASN A 1 208 ? -1.468 -6.221 2.577 1.00 96.81 208 ASN A O 1
ATOM 1699 N N . MET A 1 209 ? -0.647 -6.499 0.514 1.00 96.06 209 MET A N 1
ATOM 1700 C CA . MET A 1 209 ? 0.406 -5.499 0.658 1.00 96.06 209 MET A CA 1
ATOM 1701 C C . MET A 1 209 ? -0.143 -4.091 0.915 1.00 96.06 209 MET A C 1
ATOM 1703 O O . MET A 1 209 ? 0.318 -3.419 1.838 1.00 96.06 209 MET A O 1
ATOM 1707 N N . ASP A 1 210 ? -1.151 -3.685 0.151 1.00 96.81 210 ASP A N 1
ATOM 1708 C CA . ASP A 1 210 ? -1.700 -2.332 0.178 1.00 96.81 210 ASP A CA 1
ATOM 1709 C C . ASP A 1 210 ? -2.361 -2.012 1.524 1.00 96.81 210 ASP A C 1
ATOM 1711 O O . ASP A 1 210 ? -2.141 -0.938 2.086 1.00 96.81 210 ASP A O 1
ATOM 1715 N N . THR A 1 211 ? -3.083 -2.965 2.122 1.00 98.19 211 THR A N 1
ATOM 1716 C CA . THR A 1 211 ? -3.624 -2.825 3.481 1.00 98.19 211 THR A CA 1
ATOM 1717 C C . THR A 1 211 ? -2.517 -2.613 4.504 1.00 98.19 211 THR A C 1
ATOM 1719 O O . THR A 1 211 ? -2.633 -1.731 5.360 1.00 98.19 211 THR A O 1
ATOM 1722 N N . ARG A 1 212 ? -1.427 -3.391 4.432 1.00 97.69 212 ARG A N 1
ATOM 1723 C CA . ARG A 1 212 ? -0.289 -3.229 5.354 1.00 97.69 212 ARG A CA 1
ATOM 1724 C C . ARG A 1 212 ? 0.337 -1.842 5.206 1.00 97.69 212 ARG A C 1
ATOM 1726 O O . ARG A 1 212 ? 0.618 -1.203 6.218 1.00 97.69 212 ARG A O 1
ATOM 1733 N N . THR A 1 213 ? 0.493 -1.367 3.973 1.00 96.81 213 THR A N 1
ATOM 1734 C CA . THR A 1 213 ? 1.020 -0.036 3.653 1.00 96.81 213 THR A CA 1
ATOM 1735 C C . THR A 1 213 ? 0.147 1.077 4.234 1.00 96.81 213 THR A C 1
ATOM 1737 O O . THR A 1 213 ? 0.662 1.919 4.971 1.00 96.81 213 THR A O 1
ATOM 1740 N N . VAL A 1 214 ? -1.168 1.062 3.992 1.00 97.75 214 VAL A N 1
ATOM 1741 C CA . VAL A 1 214 ? -2.081 2.100 4.507 1.00 97.75 214 VAL A CA 1
ATOM 1742 C C . VAL A 1 214 ? -2.094 2.112 6.040 1.00 97.75 214 VAL A C 1
ATOM 1744 O O . VAL A 1 214 ? -1.899 3.160 6.653 1.00 97.75 214 VAL A O 1
ATOM 1747 N N . LEU A 1 215 ? -2.233 0.946 6.680 1.00 97.06 215 LEU A N 1
ATOM 1748 C CA . LEU A 1 215 ? -2.279 0.854 8.144 1.00 97.06 215 LEU A CA 1
ATOM 1749 C C . LEU A 1 215 ? -0.942 1.175 8.823 1.00 97.06 215 LEU A C 1
ATOM 1751 O O . LEU A 1 215 ? -0.938 1.533 9.999 1.00 97.06 215 LEU A O 1
ATOM 1755 N N . SER A 1 216 ? 0.188 1.054 8.120 1.00 95.25 216 SER A N 1
ATOM 1756 C CA . SER A 1 216 ? 1.503 1.435 8.657 1.00 95.25 216 SER A CA 1
ATOM 1757 C C . SER A 1 216 ? 1.639 2.944 8.887 1.00 95.25 216 SER A C 1
ATOM 1759 O O . SER A 1 216 ? 2.425 3.360 9.734 1.00 95.25 216 SER A O 1
ATOM 1761 N N . GLY A 1 217 ? 0.847 3.756 8.176 1.00 93.81 217 GLY A N 1
ATOM 1762 C CA . GLY A 1 217 ? 0.831 5.209 8.336 1.00 93.81 217 GLY A CA 1
ATOM 1763 C C . GLY A 1 217 ? 0.083 5.689 9.582 1.00 93.81 217 GLY A C 1
ATOM 1764 O O . GLY A 1 217 ? 0.215 6.854 9.953 1.00 93.81 217 GLY A O 1
ATOM 1765 N N . LEU A 1 218 ? -0.683 4.816 10.251 1.00 92.06 218 LEU A N 1
ATOM 1766 C CA . LEU A 1 218 ? -1.388 5.167 11.483 1.00 92.06 218 LEU A CA 1
ATOM 1767 C C . LEU A 1 218 ? -0.403 5.344 12.642 1.00 92.06 218 LEU A C 1
ATOM 1769 O O . LEU A 1 218 ? 0.126 4.373 13.188 1.00 92.06 218 LEU A O 1
ATOM 1773 N N . LYS A 1 219 ? -0.240 6.585 13.099 1.00 87.44 219 LYS A N 1
ATOM 1774 C CA . LYS A 1 219 ? 0.348 6.872 14.409 1.00 87.44 219 LYS A CA 1
ATOM 1775 C C . LYS A 1 219 ? -0.671 6.576 15.504 1.00 87.44 219 LYS A C 1
ATOM 1777 O O . LYS A 1 219 ? -1.512 7.402 15.833 1.00 87.44 219 LYS A O 1
ATOM 1782 N N . ILE A 1 220 ? -0.599 5.377 16.075 1.00 85.38 220 ILE A N 1
ATOM 1783 C CA . ILE A 1 220 ? -1.532 4.932 17.125 1.00 85.38 220 ILE A CA 1
ATOM 1784 C C . ILE A 1 220 ? -1.487 5.865 18.348 1.00 85.38 220 ILE A C 1
ATOM 1786 O O . ILE A 1 220 ? -2.523 6.106 18.967 1.00 85.38 220 ILE A O 1
ATOM 1790 N N . SER A 1 221 ? -0.316 6.424 18.665 1.00 84.62 221 SER A N 1
ATOM 1791 C CA . SER A 1 221 ? -0.127 7.357 19.778 1.00 84.62 221 SER A CA 1
ATOM 1792 C C . SER A 1 221 ? -0.920 8.649 19.670 1.00 84.62 221 SER A C 1
ATOM 1794 O O . SER A 1 221 ? -1.337 9.171 20.700 1.00 84.62 221 SER A O 1
ATOM 1796 N N . ASP A 1 222 ? -1.177 9.138 18.456 1.00 85.81 222 ASP A N 1
ATOM 1797 C CA . ASP A 1 222 ? -1.949 10.369 18.246 1.00 85.81 222 ASP A CA 1
ATOM 1798 C C . ASP A 1 222 ? -3.416 10.200 18.698 1.00 85.81 222 ASP A C 1
ATOM 1800 O O . ASP A 1 222 ? -4.138 11.178 18.873 1.00 85.81 222 ASP A O 1
ATOM 1804 N N . TYR A 1 223 ? -3.852 8.956 18.936 1.00 84.31 223 TYR A N 1
ATOM 1805 C CA . TYR A 1 223 ? -5.209 8.596 19.348 1.00 84.31 223 TYR A CA 1
ATOM 1806 C C . TYR A 1 223 ? -5.309 8.090 20.794 1.00 84.31 223 TYR A C 1
ATOM 1808 O O . TYR A 1 223 ? -6.349 7.530 21.152 1.00 84.31 223 TYR A O 1
ATOM 1816 N N . LEU A 1 224 ? -4.251 8.260 21.599 1.00 82.50 224 LEU A N 1
ATOM 1817 C CA . LEU A 1 224 ? -4.250 7.955 23.032 1.00 82.50 224 LEU A CA 1
ATOM 1818 C C . LEU A 1 224 ? -5.175 8.905 23.797 1.00 82.50 224 LEU A C 1
ATOM 1820 O O . LEU A 1 224 ? -4.995 10.121 23.776 1.00 82.50 224 LEU A O 1
ATOM 1824 N N . SER A 1 225 ? -6.126 8.338 24.533 1.00 76.81 225 SER A N 1
ATOM 1825 C CA . SER A 1 225 ? -6.962 9.041 25.503 1.00 76.81 225 SER A CA 1
ATOM 1826 C C . SER A 1 225 ? -6.736 8.493 26.910 1.00 76.81 225 SER A C 1
ATOM 1828 O O . SER A 1 225 ? -6.513 7.300 27.099 1.00 76.81 225 SER A O 1
ATOM 1830 N N . LEU A 1 226 ? -6.879 9.352 27.925 1.00 70.81 226 LEU A N 1
ATOM 1831 C CA . LEU A 1 226 ? -6.871 8.944 29.339 1.00 70.81 226 LEU A CA 1
ATOM 1832 C C . LEU A 1 226 ? -7.974 7.924 29.672 1.00 70.81 226 LEU A C 1
ATOM 1834 O O . LEU A 1 226 ? -7.875 7.222 30.672 1.00 70.81 226 LEU A O 1
ATOM 1838 N N . ALA A 1 227 ? -9.022 7.862 28.847 1.00 71.12 227 ALA A N 1
ATOM 1839 C CA . ALA A 1 227 ? -10.126 6.921 28.992 1.00 71.12 227 ALA A CA 1
ATOM 1840 C C . ALA A 1 227 ? -9.874 5.559 28.317 1.00 71.12 227 ALA A C 1
ATOM 1842 O O . ALA A 1 227 ? -10.707 4.663 28.452 1.00 71.12 227 ALA A O 1
ATOM 1843 N N . ASP A 1 228 ? -8.780 5.392 27.562 1.00 77.25 228 ASP A N 1
ATOM 1844 C CA . ASP A 1 228 ? -8.490 4.115 26.915 1.00 77.25 228 ASP A CA 1
ATOM 1845 C C . ASP A 1 228 ? -8.055 3.074 27.960 1.00 77.25 228 ASP A C 1
ATOM 1847 O O . ASP A 1 228 ? -7.103 3.265 28.719 1.00 77.25 228 ASP A O 1
ATOM 1851 N N . ASP A 1 229 ? -8.754 1.937 27.987 1.00 78.25 229 ASP A N 1
ATOM 1852 C CA . ASP A 1 229 ? -8.392 0.812 28.844 1.00 78.25 229 ASP A CA 1
ATOM 1853 C C . ASP A 1 229 ? -7.176 0.070 28.277 1.00 78.25 229 ASP A C 1
ATOM 1855 O O . ASP A 1 229 ? -7.279 -0.780 27.392 1.00 78.25 229 ASP A O 1
ATOM 1859 N N . MET A 1 230 ? -6.007 0.374 28.836 1.00 80.38 230 MET A N 1
ATOM 1860 C CA . MET A 1 230 ? -4.730 -0.227 28.450 1.00 80.38 230 MET A CA 1
ATOM 1861 C C . MET A 1 230 ? -4.441 -1.551 29.165 1.00 80.38 230 MET A C 1
ATOM 1863 O O . MET A 1 230 ? -3.349 -2.104 29.009 1.00 80.38 230 MET A O 1
ATOM 1867 N N . SER A 1 231 ? -5.375 -2.078 29.965 1.00 80.44 231 SER A N 1
ATOM 1868 C CA . SER A 1 231 ? -5.183 -3.329 30.711 1.00 80.44 231 SER A CA 1
ATOM 1869 C C . SER A 1 231 ? -4.896 -4.521 29.796 1.00 80.44 231 SER A C 1
ATOM 1871 O O . SER A 1 231 ? -4.118 -5.399 30.163 1.00 80.44 231 SER A O 1
ATOM 1873 N N . ARG A 1 232 ? -5.455 -4.509 28.579 1.00 81.12 232 ARG A N 1
ATOM 1874 C CA . ARG A 1 232 ? -5.295 -5.567 27.571 1.00 81.12 232 ARG A CA 1
ATOM 1875 C C . ARG A 1 232 ? -3.970 -5.527 26.811 1.00 81.12 232 ARG A C 1
ATOM 1877 O O . ARG A 1 232 ? -3.663 -6.472 26.091 1.00 81.12 232 ARG A O 1
ATOM 1884 N N . LEU A 1 233 ? -3.183 -4.459 26.943 1.00 84.44 233 LEU A N 1
ATOM 1885 C CA . LEU A 1 233 ? -1.862 -4.401 26.324 1.00 84.44 233 LEU A CA 1
ATOM 1886 C C . LEU A 1 233 ? -0.844 -5.200 27.133 1.00 84.44 233 LEU A C 1
ATOM 1888 O O . LEU A 1 233 ? -0.763 -5.079 28.358 1.00 84.44 233 LEU A O 1
ATOM 1892 N N . SER A 1 234 ? -0.002 -5.947 26.420 1.00 87.81 234 SER A N 1
ATOM 1893 C CA . SER A 1 234 ? 1.210 -6.523 26.998 1.00 87.81 234 SER A CA 1
ATOM 1894 C C . SER A 1 234 ? 2.152 -5.420 27.493 1.00 87.81 234 SER A C 1
ATOM 1896 O O . SER A 1 234 ? 2.057 -4.269 27.062 1.00 87.81 234 SER A O 1
ATOM 1898 N N . VAL A 1 235 ? 3.096 -5.774 28.371 1.00 89.88 235 VAL A N 1
ATOM 1899 C CA . VAL A 1 235 ? 4.149 -4.848 28.833 1.00 89.88 235 VAL A CA 1
ATOM 1900 C C . VAL A 1 235 ? 4.874 -4.232 27.635 1.00 89.88 235 VAL A C 1
ATOM 1902 O O . VAL A 1 235 ? 4.901 -3.017 27.494 1.00 89.88 235 VAL A O 1
ATOM 1905 N N . PHE A 1 236 ? 5.301 -5.071 26.689 1.00 89.62 236 PHE A N 1
ATOM 1906 C CA . PHE A 1 236 ? 5.932 -4.621 25.450 1.00 89.62 236 PHE A CA 1
ATOM 1907 C C . PHE A 1 236 ? 5.048 -3.670 24.623 1.00 89.62 236 PHE A C 1
ATOM 1909 O O . PHE A 1 236 ? 5.536 -2.687 24.076 1.00 89.62 236 PHE A O 1
ATOM 1916 N N . GLY A 1 237 ? 3.737 -3.924 24.543 1.00 87.81 237 GLY A N 1
ATOM 1917 C CA . GLY A 1 237 ? 2.803 -3.035 23.846 1.00 87.81 237 GLY A CA 1
ATOM 1918 C C . GLY A 1 237 ? 2.675 -1.662 24.513 1.00 87.81 237 GLY A C 1
ATOM 1919 O O . GLY A 1 237 ? 2.631 -0.645 23.821 1.00 87.81 237 GLY A O 1
ATOM 1920 N N . LYS A 1 238 ? 2.663 -1.619 25.851 1.00 87.19 238 LYS A N 1
ATOM 1921 C CA . LYS A 1 238 ? 2.678 -0.362 26.618 1.00 87.19 238 LYS A CA 1
ATOM 1922 C C . LYS A 1 238 ? 3.987 0.394 26.407 1.00 87.19 238 LYS A C 1
ATOM 1924 O O . LYS A 1 238 ? 3.943 1.596 26.161 1.00 87.19 238 LYS A O 1
ATOM 1929 N N . ASP A 1 239 ? 5.116 -0.310 26.424 1.00 89.00 239 ASP A N 1
ATOM 1930 C CA . ASP A 1 239 ? 6.441 0.275 26.200 1.00 89.00 239 ASP A CA 1
ATOM 1931 C C . ASP A 1 239 ? 6.582 0.841 24.782 1.00 89.00 239 ASP A C 1
ATOM 1933 O O . ASP A 1 239 ? 7.117 1.934 24.608 1.00 89.00 239 ASP A O 1
ATOM 1937 N N . LEU A 1 240 ? 6.041 0.159 23.764 1.00 87.94 240 LEU A N 1
ATOM 1938 C CA . LEU A 1 240 ? 5.995 0.675 22.392 1.00 87.94 240 LEU A CA 1
ATOM 1939 C C . LEU A 1 240 ? 5.169 1.961 22.285 1.00 87.94 240 LEU A C 1
ATOM 1941 O O . LEU A 1 240 ? 5.595 2.915 21.634 1.00 87.94 240 LEU A O 1
ATOM 1945 N N . LEU A 1 241 ? 4.002 2.013 22.932 1.00 86.44 241 LEU A N 1
ATOM 1946 C CA . LEU A 1 241 ? 3.179 3.222 22.932 1.00 86.44 241 LEU A CA 1
ATOM 1947 C C . LEU A 1 241 ? 3.865 4.366 23.672 1.00 86.44 241 LEU A C 1
ATOM 1949 O O . LEU A 1 241 ? 3.915 5.475 23.143 1.00 86.44 241 LEU A O 1
ATOM 1953 N N . LEU A 1 242 ? 4.462 4.094 24.833 1.00 85.12 242 LEU A N 1
ATOM 1954 C CA . LEU A 1 242 ? 5.267 5.071 25.558 1.00 85.12 242 LEU A CA 1
ATOM 1955 C C . LEU A 1 242 ? 6.427 5.576 24.684 1.00 85.12 242 LEU A C 1
ATOM 1957 O O . LEU A 1 242 ? 6.606 6.781 24.513 1.00 85.12 242 LEU A O 1
ATOM 1961 N N . SER A 1 243 ? 7.163 4.673 24.037 1.00 87.06 243 SER A N 1
ATOM 1962 C CA . SER A 1 243 ? 8.240 5.028 23.110 1.00 87.06 243 SER A CA 1
ATOM 1963 C C . SER A 1 243 ? 7.757 5.903 21.950 1.00 87.06 243 SER A C 1
ATOM 1965 O O . SER A 1 243 ? 8.526 6.724 21.467 1.00 87.06 243 SER A O 1
ATOM 1967 N N . SER A 1 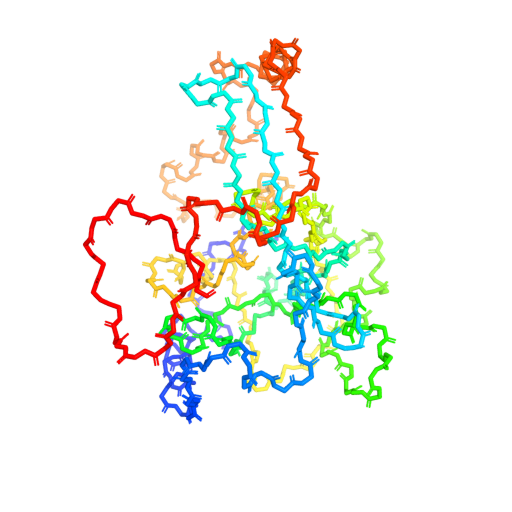244 ? 6.509 5.751 21.503 1.00 85.31 244 SER A N 1
ATOM 1968 C CA . SER A 1 244 ? 5.953 6.538 20.396 1.00 85.31 244 SER A CA 1
ATOM 1969 C C . SER A 1 244 ? 5.469 7.943 20.782 1.00 85.31 244 SER A C 1
ATOM 1971 O O . SER A 1 244 ? 5.217 8.753 19.888 1.00 85.31 244 SER A O 1
ATOM 1973 N N . VAL A 1 245 ? 5.333 8.238 22.082 1.00 83.56 245 VAL A N 1
ATOM 1974 C CA . VAL A 1 245 ? 4.971 9.575 22.601 1.00 83.56 245 VAL A CA 1
ATOM 1975 C C . VAL A 1 245 ? 6.133 10.295 23.274 1.00 83.56 245 VAL A C 1
ATOM 1977 O O . VAL A 1 245 ? 6.127 11.521 23.364 1.00 83.56 245 VAL A O 1
ATOM 1980 N N . THR A 1 246 ? 7.123 9.559 23.779 1.00 83.50 246 THR A N 1
ATOM 1981 C CA . THR A 1 246 ? 8.289 10.168 24.421 1.00 83.50 246 THR A CA 1
ATOM 1982 C C . THR A 1 246 ? 9.328 10.611 23.397 1.00 83.50 246 THR A C 1
ATOM 1984 O O . THR A 1 246 ? 9.515 9.998 22.353 1.00 83.50 246 THR A O 1
ATOM 1987 N N . ASN A 1 247 ? 10.070 11.663 23.744 1.00 77.06 247 ASN A N 1
ATOM 1988 C CA . ASN A 1 247 ? 11.244 12.104 22.987 1.00 77.06 247 ASN A CA 1
ATOM 1989 C C . ASN A 1 247 ? 12.545 11.466 23.508 1.00 77.06 247 ASN A C 1
ATOM 1991 O O . ASN A 1 247 ? 13.636 11.876 23.111 1.00 77.06 247 ASN A O 1
ATOM 1995 N N . HIS A 1 248 ? 12.451 10.487 24.417 1.00 83.06 248 HIS A N 1
ATOM 1996 C CA . HIS A 1 248 ? 13.614 9.777 24.936 1.00 83.06 248 HIS A CA 1
ATOM 1997 C C . HIS A 1 248 ? 14.032 8.699 23.936 1.00 83.06 248 HIS A C 1
ATOM 1999 O O . HIS A 1 248 ? 13.464 7.613 23.882 1.00 83.06 248 HIS A O 1
ATOM 2005 N N . CYS A 1 249 ? 15.010 9.035 23.106 1.00 86.44 249 CYS A N 1
ATOM 2006 C CA . CYS A 1 249 ? 15.491 8.197 22.021 1.00 86.44 249 CYS A CA 1
ATOM 2007 C C . CYS A 1 249 ? 17.020 8.174 22.029 1.00 86.44 249 CYS A C 1
ATOM 2009 O O . CYS A 1 249 ? 17.661 9.129 22.462 1.00 86.44 249 CYS A O 1
ATOM 2011 N N . HIS A 1 250 ? 17.608 7.075 21.549 1.00 89.94 250 HIS A N 1
ATOM 2012 C CA . HIS A 1 250 ? 19.060 6.985 21.370 1.00 89.94 250 HIS A CA 1
ATOM 2013 C C . HIS A 1 250 ? 19.566 8.014 20.347 1.00 89.94 250 HIS A C 1
ATOM 2015 O O . HIS A 1 250 ? 20.659 8.552 20.488 1.00 89.94 250 HIS A O 1
ATOM 2021 N N . SER A 1 251 ? 18.767 8.276 19.311 1.00 90.75 251 SER A N 1
ATOM 2022 C CA . SER A 1 251 ? 19.054 9.266 18.279 1.00 90.75 251 SER A CA 1
ATOM 2023 C C . SER A 1 251 ? 17.807 10.093 18.009 1.00 90.75 251 SER A C 1
ATOM 2025 O O . SER A 1 251 ? 16.715 9.567 17.799 1.00 90.75 251 SER A O 1
ATOM 2027 N N . THR A 1 252 ? 17.982 11.404 18.041 1.00 91.56 252 THR A N 1
ATOM 2028 C CA . THR A 1 252 ? 16.933 12.391 17.823 1.00 91.56 252 THR A CA 1
ATOM 2029 C C . THR A 1 252 ? 16.480 12.405 16.365 1.00 91.56 252 THR A C 1
ATOM 2031 O O . THR A 1 252 ? 17.207 12.026 15.444 1.00 91.56 252 THR A O 1
ATOM 2034 N N . ILE A 1 253 ? 15.276 12.926 16.123 1.00 90.00 253 ILE A N 1
ATOM 2035 C CA . ILE A 1 253 ? 14.772 13.140 14.758 1.00 90.00 253 ILE A CA 1
ATOM 2036 C C . ILE A 1 253 ? 15.712 14.058 13.968 1.00 90.00 253 ILE A C 1
ATOM 2038 O O . ILE A 1 253 ? 15.969 13.792 12.798 1.00 90.00 253 ILE A O 1
ATOM 2042 N N . SER A 1 254 ? 16.286 15.084 14.601 1.00 93.38 254 SER A N 1
ATOM 2043 C CA . SER A 1 254 ? 17.267 15.967 13.962 1.00 93.38 254 SER A CA 1
ATOM 2044 C C . SER A 1 254 ? 18.527 15.218 13.522 1.00 93.38 254 SER A C 1
ATOM 2046 O O . SER A 1 254 ? 19.014 15.449 12.418 1.00 93.38 254 SER A O 1
ATOM 2048 N N . GLU A 1 255 ? 19.032 14.285 14.333 1.00 95.25 255 GLU A N 1
ATOM 2049 C CA . GLU A 1 255 ? 20.174 13.440 13.964 1.00 95.25 255 GLU A CA 1
ATOM 2050 C C . GLU A 1 255 ? 19.823 12.484 12.825 1.00 95.25 255 GLU A C 1
ATOM 2052 O O . GLU A 1 255 ? 20.593 12.369 11.873 1.00 95.25 255 GLU A O 1
ATOM 2057 N N . HIS A 1 256 ? 18.644 11.858 12.854 1.00 94.88 256 HIS A N 1
ATOM 2058 C CA . HIS A 1 256 ? 18.179 11.010 11.755 1.00 94.88 256 HIS A CA 1
ATOM 2059 C C . HIS A 1 256 ? 18.007 11.787 10.445 1.00 94.88 256 HIS A C 1
ATOM 2061 O O . HIS A 1 256 ? 18.421 11.311 9.387 1.00 94.88 256 HIS A O 1
ATOM 2067 N N . LEU A 1 257 ? 17.439 12.994 10.496 1.00 96.38 257 LEU A N 1
ATOM 2068 C CA . LEU A 1 257 ? 17.289 13.865 9.330 1.00 96.38 257 LEU A CA 1
ATOM 2069 C C . LEU A 1 257 ? 18.644 14.357 8.814 1.00 96.38 257 LEU A C 1
ATOM 2071 O O . LEU A 1 257 ? 18.859 14.379 7.601 1.00 96.38 257 LEU A O 1
ATOM 2075 N N . SER A 1 258 ? 19.567 14.707 9.713 1.00 97.12 258 SER A N 1
ATOM 2076 C CA . SER A 1 258 ? 20.944 15.071 9.366 1.00 97.12 258 SER A CA 1
ATOM 2077 C C . SER A 1 258 ? 21.676 13.904 8.698 1.00 97.12 258 SER A C 1
ATOM 2079 O O . SER A 1 258 ? 22.266 14.069 7.631 1.00 97.12 258 SER A O 1
ATOM 2081 N N . TRP A 1 259 ? 21.554 12.694 9.248 1.00 96.44 259 TRP A N 1
ATOM 2082 C CA . TRP A 1 259 ? 22.116 11.472 8.675 1.00 96.44 259 TRP A CA 1
ATOM 2083 C C . TRP A 1 259 ? 21.538 11.161 7.287 1.00 96.44 259 TRP A C 1
ATOM 2085 O O . TRP A 1 259 ? 22.300 10.974 6.338 1.00 96.44 259 TRP A O 1
ATOM 2095 N N . LEU A 1 260 ? 20.209 11.188 7.127 1.00 96.62 260 LEU A N 1
ATOM 2096 C CA . LEU A 1 260 ? 19.548 11.004 5.828 1.00 96.62 260 LEU A CA 1
ATOM 2097 C C . LEU A 1 260 ? 19.980 12.064 4.808 1.00 96.62 260 LEU A C 1
ATOM 2099 O O . LEU A 1 260 ? 20.200 11.742 3.641 1.00 96.62 260 LEU A O 1
ATOM 2103 N N . SER A 1 261 ? 20.108 13.320 5.237 1.00 96.38 261 SER A N 1
ATOM 2104 C CA . SER A 1 261 ? 20.575 14.414 4.379 1.00 96.38 261 SER A CA 1
ATOM 2105 C C . SER A 1 261 ? 22.031 14.205 3.970 1.00 96.38 261 SER A C 1
ATOM 2107 O O . SER A 1 261 ? 22.358 14.352 2.799 1.00 96.38 261 SER A O 1
ATOM 2109 N N . SER A 1 262 ? 22.891 13.768 4.896 1.00 96.69 262 SER A N 1
ATOM 2110 C CA . SER A 1 262 ? 24.283 13.424 4.597 1.00 96.69 262 SER A CA 1
ATOM 2111 C C . SER A 1 262 ? 24.383 12.298 3.571 1.00 96.69 262 SER A C 1
ATOM 2113 O O . SER A 1 262 ? 25.183 12.405 2.647 1.00 96.69 262 SER A O 1
ATOM 2115 N N . LEU A 1 263 ? 23.549 11.255 3.674 1.00 95.06 263 LEU A N 1
ATOM 2116 C CA . LEU A 1 263 ? 23.502 10.186 2.672 1.00 95.06 263 LEU A CA 1
ATOM 2117 C C . LEU A 1 263 ? 23.100 10.713 1.291 1.00 95.06 263 LEU A C 1
ATOM 2119 O O . LEU A 1 263 ? 23.752 10.380 0.307 1.00 95.06 263 LEU A O 1
ATOM 2123 N N . LYS A 1 264 ? 22.067 11.562 1.224 1.00 93.38 264 LYS A N 1
ATOM 2124 C CA . LYS A 1 264 ? 21.587 12.157 -0.034 1.00 93.38 264 LYS A CA 1
ATOM 2125 C C . LYS A 1 264 ? 22.571 13.139 -0.671 1.00 93.38 264 LYS A C 1
ATOM 2127 O O . LYS A 1 264 ? 22.504 13.331 -1.876 1.00 93.38 264 LYS A O 1
ATOM 2132 N N . SER A 1 265 ? 23.436 13.772 0.121 1.00 95.06 265 SER A N 1
ATOM 2133 C CA . SER A 1 265 ? 24.468 14.690 -0.381 1.00 95.06 265 SER A CA 1
ATOM 2134 C C . SER A 1 265 ? 25.795 14.000 -0.693 1.00 95.06 265 SER A C 1
ATOM 2136 O O . SER A 1 265 ? 26.620 14.571 -1.397 1.00 95.06 265 SER A O 1
ATOM 2138 N N . ARG A 1 266 ? 26.044 12.820 -0.113 1.00 96.25 266 ARG A N 1
ATOM 2139 C CA . ARG A 1 266 ? 27.295 12.073 -0.296 1.00 96.25 266 ARG A CA 1
ATOM 2140 C C . ARG A 1 266 ? 27.283 11.215 -1.549 1.00 96.25 266 ARG A C 1
ATOM 2142 O O . ARG A 1 266 ? 28.344 11.045 -2.132 1.00 96.25 266 ARG A O 1
ATOM 2149 N N . TYR A 1 267 ? 26.129 10.644 -1.877 1.00 95.81 267 TYR A N 1
ATOM 2150 C CA . TYR A 1 267 ? 26.002 9.678 -2.955 1.00 95.81 267 TYR A CA 1
ATOM 2151 C C . TYR A 1 267 ? 25.090 10.198 -4.057 1.00 95.81 267 TYR A C 1
ATOM 2153 O O . TYR A 1 267 ? 24.000 10.711 -3.788 1.00 95.81 267 TYR A O 1
ATOM 2161 N N . ASP A 1 268 ? 25.510 9.977 -5.293 1.00 95.12 268 ASP A N 1
ATOM 2162 C CA . ASP A 1 268 ? 24.735 10.260 -6.486 1.00 95.12 268 ASP A CA 1
ATOM 2163 C C . ASP A 1 268 ? 23.963 9.016 -6.937 1.00 95.12 268 ASP A C 1
ATOM 2165 O O . ASP A 1 268 ? 24.459 7.887 -6.926 1.00 95.12 268 ASP A O 1
ATOM 2169 N N . LEU A 1 269 ? 22.726 9.225 -7.391 1.00 94.94 269 LEU A N 1
ATOM 2170 C CA . LEU A 1 269 ? 21.911 8.198 -8.037 1.00 94.94 269 LEU A CA 1
ATOM 2171 C C . LEU A 1 269 ? 21.259 8.785 -9.286 1.00 94.94 269 LEU A C 1
ATOM 2173 O O . LEU A 1 269 ? 20.344 9.609 -9.206 1.00 94.94 269 LEU A O 1
ATOM 2177 N N . LYS A 1 270 ? 21.706 8.327 -10.451 1.00 96.69 270 LYS A N 1
ATOM 2178 C CA . LYS A 1 270 ? 21.169 8.729 -11.750 1.00 96.69 270 LYS A CA 1
ATOM 2179 C C . LYS A 1 270 ? 20.409 7.566 -12.364 1.00 96.69 270 LYS A C 1
ATOM 2181 O O . LYS A 1 270 ? 20.858 6.424 -12.341 1.00 96.69 270 LYS A O 1
ATOM 2186 N N . VAL A 1 271 ? 19.226 7.864 -12.890 1.00 97.31 271 VAL A N 1
ATOM 2187 C CA . VAL A 1 271 ? 18.353 6.883 -13.538 1.00 97.31 271 VAL A CA 1
ATOM 2188 C C . VAL A 1 271 ? 17.969 7.429 -14.901 1.00 97.31 271 VAL A C 1
ATOM 2190 O O . VAL A 1 271 ? 17.354 8.493 -14.994 1.00 97.31 271 VAL A O 1
ATOM 2193 N N . HIS A 1 272 ? 18.337 6.697 -15.946 1.00 97.38 272 HIS A N 1
ATOM 2194 C CA . HIS A 1 272 ? 18.128 7.075 -17.338 1.00 97.38 272 HIS A CA 1
ATOM 2195 C C . HIS A 1 272 ? 17.261 6.031 -18.044 1.00 97.38 272 HIS A C 1
ATOM 2197 O O . HIS A 1 272 ? 17.435 4.840 -17.778 1.00 97.38 272 HIS A O 1
ATOM 2203 N N . PRO A 1 273 ? 16.367 6.431 -18.965 1.00 97.12 273 PRO A N 1
ATOM 2204 C CA . PRO A 1 273 ? 15.728 5.485 -19.871 1.00 97.12 273 PRO A CA 1
ATOM 2205 C C . PRO A 1 273 ? 16.780 4.680 -20.642 1.00 97.12 273 PRO A C 1
ATOM 2207 O O . PRO A 1 273 ? 17.807 5.218 -21.063 1.00 97.12 273 PRO A O 1
ATOM 2210 N N . PHE A 1 274 ? 16.531 3.388 -20.829 1.00 97.12 274 PHE A N 1
ATOM 2211 C CA . PHE A 1 274 ? 17.422 2.491 -21.554 1.00 97.12 274 PHE A CA 1
ATOM 2212 C C . PHE A 1 274 ? 16.608 1.479 -22.373 1.00 97.12 274 PHE A C 1
ATOM 2214 O O . PHE A 1 274 ? 15.753 0.814 -21.796 1.00 97.12 274 PHE A O 1
ATOM 2221 N N . PRO A 1 275 ? 16.858 1.311 -23.687 1.00 96.25 275 PRO A N 1
ATOM 2222 C CA . PRO A 1 275 ? 16.091 0.376 -24.511 1.00 96.25 275 PRO A CA 1
ATOM 2223 C C . PRO A 1 275 ? 16.150 -1.056 -23.970 1.00 96.25 275 PRO A C 1
ATOM 2225 O O . PRO A 1 275 ? 17.242 -1.612 -23.822 1.00 96.25 275 PRO A O 1
ATOM 2228 N N . LEU A 1 276 ? 14.991 -1.679 -23.735 1.00 94.38 276 LEU A N 1
ATOM 2229 C CA . LEU A 1 276 ? 14.907 -3.063 -23.255 1.00 94.38 276 LEU A CA 1
ATOM 2230 C C . LEU A 1 276 ? 15.640 -4.035 -24.187 1.00 94.38 276 LEU A C 1
ATOM 2232 O O . LEU A 1 276 ? 16.364 -4.909 -23.720 1.00 94.38 276 LEU A O 1
ATOM 2236 N N . ARG A 1 277 ? 15.552 -3.839 -25.509 1.00 91.88 277 ARG A N 1
ATOM 2237 C CA . ARG A 1 277 ? 16.267 -4.674 -26.497 1.00 91.88 277 ARG A CA 1
ATOM 2238 C C . ARG A 1 277 ? 17.793 -4.595 -26.408 1.00 91.88 277 ARG A C 1
ATOM 2240 O O . ARG A 1 277 ? 18.465 -5.453 -26.970 1.00 91.88 277 ARG A O 1
ATOM 2247 N N . LYS A 1 278 ? 18.351 -3.579 -25.741 1.00 94.69 278 LYS A N 1
ATOM 2248 C CA . LYS A 1 278 ? 19.802 -3.424 -25.546 1.00 94.69 278 LYS A CA 1
ATOM 2249 C C . LYS A 1 278 ? 20.295 -4.022 -24.222 1.00 94.69 278 LYS A C 1
ATOM 2251 O O . LYS A 1 278 ? 21.490 -3.945 -23.950 1.00 94.69 278 LYS A O 1
ATOM 2256 N N . MET A 1 279 ? 19.415 -4.577 -23.384 1.00 94.00 279 MET A N 1
ATOM 2257 C CA . MET A 1 279 ? 19.804 -5.197 -22.113 1.00 94.00 279 MET A CA 1
ATOM 2258 C C . MET A 1 279 ? 20.344 -6.606 -22.351 1.00 94.00 279 MET A C 1
ATOM 2260 O O . MET A 1 279 ? 19.587 -7.526 -22.637 1.00 94.00 279 MET A O 1
ATOM 2264 N N . THR A 1 280 ? 21.657 -6.785 -22.221 1.00 87.81 280 THR A N 1
ATOM 2265 C CA . THR A 1 280 ? 22.326 -8.084 -22.419 1.00 87.81 280 THR A CA 1
ATOM 2266 C C . THR A 1 280 ? 22.177 -9.026 -21.228 1.00 87.81 280 THR A C 1
ATOM 2268 O O . THR A 1 280 ? 22.217 -10.245 -21.391 1.00 87.81 280 THR A O 1
ATOM 2271 N N . ASP A 1 281 ? 21.985 -8.459 -20.037 1.00 87.50 281 ASP A N 1
ATOM 2272 C CA . ASP A 1 281 ? 21.991 -9.195 -18.766 1.00 87.50 281 ASP A CA 1
ATOM 2273 C C . ASP A 1 281 ? 20.593 -9.694 -18.370 1.00 87.50 281 ASP A C 1
ATOM 2275 O O . ASP A 1 281 ? 20.428 -10.384 -17.365 1.00 87.50 281 ASP A O 1
ATOM 2279 N N . TRP A 1 282 ? 19.583 -9.353 -19.174 1.00 89.31 282 TRP A N 1
ATOM 2280 C CA . TRP A 1 282 ? 18.193 -9.760 -19.009 1.00 89.31 282 TRP A CA 1
ATOM 2281 C C . TRP A 1 282 ? 17.749 -10.586 -20.209 1.00 89.31 282 TRP A C 1
ATOM 2283 O O . TRP A 1 282 ? 18.079 -10.284 -21.353 1.00 89.31 282 TRP A O 1
ATOM 2293 N N . ARG A 1 283 ? 16.984 -11.647 -19.949 1.00 80.81 283 ARG A N 1
ATOM 2294 C CA . ARG A 1 283 ? 16.436 -12.520 -20.990 1.00 80.81 283 ARG A CA 1
ATOM 2295 C C . ARG A 1 283 ? 14.936 -12.665 -20.810 1.00 80.81 283 ARG A C 1
ATOM 2297 O O . ARG A 1 283 ? 14.460 -12.836 -19.691 1.00 80.81 283 ARG A O 1
ATOM 2304 N N . TYR A 1 284 ? 14.213 -12.649 -21.924 1.00 72.31 284 TYR A N 1
ATOM 2305 C CA . TYR A 1 284 ? 12.812 -13.048 -21.955 1.00 72.31 284 TYR A CA 1
ATOM 2306 C C . TYR A 1 284 ? 12.714 -14.568 -21.883 1.00 72.31 284 TYR A C 1
ATOM 2308 O O . TYR A 1 284 ? 13.462 -15.269 -22.568 1.00 72.31 284 TYR A O 1
ATOM 2316 N N . TRP A 1 285 ? 11.781 -15.079 -21.086 1.00 65.25 285 TRP A N 1
ATOM 2317 C CA . TRP A 1 285 ? 11.483 -16.504 -21.082 1.00 65.25 285 TRP A CA 1
ATOM 2318 C C . TRP A 1 285 ? 10.384 -16.808 -22.109 1.00 65.25 285 TRP A C 1
ATOM 2320 O O . TRP A 1 285 ? 9.251 -16.356 -21.935 1.00 65.25 285 TRP A O 1
ATOM 2330 N N . PRO A 1 286 ? 10.660 -17.568 -23.184 1.00 57.59 286 PRO A N 1
ATOM 2331 C CA . PRO A 1 286 ? 9.592 -18.121 -24.001 1.00 57.59 286 PRO A CA 1
ATOM 2332 C C . PRO A 1 286 ? 8.881 -19.195 -23.170 1.00 57.59 286 PRO A C 1
ATOM 2334 O O . PRO A 1 286 ? 9.505 -20.160 -22.732 1.00 57.59 286 PRO A O 1
ATOM 2337 N N . VAL A 1 287 ? 7.585 -19.012 -22.912 1.00 55.47 287 VAL A N 1
ATOM 2338 C CA . VAL A 1 287 ? 6.768 -19.895 -22.064 1.00 55.47 287 VAL A CA 1
ATOM 2339 C C . VAL A 1 287 ? 6.845 -21.346 -22.564 1.00 55.47 287 VAL A C 1
ATOM 2341 O O . VAL A 1 287 ? 6.147 -21.720 -23.503 1.00 55.47 287 VAL A O 1
ATOM 2344 N N . LYS A 1 288 ? 7.715 -22.172 -21.964 1.00 45.00 288 LYS A N 1
ATOM 2345 C CA . LYS A 1 288 ? 7.734 -23.627 -22.200 1.00 45.00 288 LYS A CA 1
ATOM 2346 C C . LYS A 1 288 ? 7.815 -24.521 -20.960 1.00 45.00 288 LYS A C 1
ATOM 2348 O O . LYS A 1 288 ? 7.536 -25.700 -21.121 1.00 45.00 288 LYS A O 1
ATOM 2353 N N . TYR A 1 289 ? 8.111 -24.033 -19.750 1.00 38.69 289 TYR A N 1
ATOM 2354 C CA . TYR A 1 289 ? 8.155 -24.896 -18.553 1.00 38.69 289 TYR A CA 1
ATOM 2355 C C . TYR A 1 289 ? 7.835 -24.148 -17.246 1.00 38.69 289 TYR A C 1
ATOM 2357 O O . TYR A 1 289 ? 8.123 -22.951 -17.162 1.00 38.69 289 TYR A O 1
ATOM 2365 N N . PRO A 1 290 ? 7.269 -24.838 -16.230 1.00 43.72 290 PRO A N 1
ATOM 2366 C CA . PRO A 1 290 ? 7.069 -24.289 -14.893 1.00 43.72 290 PRO A CA 1
ATOM 2367 C C . PRO A 1 290 ? 8.416 -23.977 -14.232 1.00 43.72 290 PRO A C 1
ATOM 2369 O O . PRO A 1 290 ? 9.382 -24.732 -14.347 1.00 43.72 290 PRO A O 1
ATOM 2372 N N . VAL A 1 291 ? 8.473 -22.840 -13.545 1.00 46.59 291 VAL A N 1
ATOM 2373 C CA . VAL A 1 291 ? 9.686 -22.293 -12.931 1.00 46.59 291 VAL A CA 1
ATOM 2374 C C . VAL A 1 291 ? 10.135 -23.175 -11.754 1.00 46.59 291 VAL A C 1
ATOM 2376 O O . VAL A 1 291 ? 9.502 -23.174 -10.702 1.00 46.59 291 VAL A O 1
ATOM 2379 N N . ARG A 1 292 ? 11.261 -23.892 -11.897 1.00 37.22 292 ARG A N 1
ATOM 2380 C CA . ARG A 1 292 ? 12.131 -24.269 -10.766 1.00 37.22 292 ARG A CA 1
ATOM 2381 C C . ARG A 1 292 ? 13.234 -23.218 -10.668 1.00 37.22 292 ARG A C 1
ATOM 2383 O O . ARG A 1 292 ? 14.004 -23.052 -11.609 1.00 37.22 292 ARG A O 1
ATOM 2390 N N . MET A 1 293 ? 13.278 -22.486 -9.556 1.00 40.78 293 MET A N 1
ATOM 2391 C CA . MET A 1 293 ? 14.283 -21.449 -9.317 1.00 40.78 293 MET A CA 1
ATOM 2392 C C . MET A 1 293 ? 15.589 -22.070 -8.809 1.00 40.78 293 MET A C 1
ATOM 2394 O O . MET A 1 293 ? 15.722 -22.315 -7.615 1.00 40.78 293 MET A O 1
ATOM 2398 N N . GLU A 1 294 ? 16.564 -22.268 -9.696 1.00 32.44 294 GLU A N 1
ATOM 2399 C CA . GLU A 1 294 ? 17.978 -22.405 -9.324 1.00 32.44 294 GLU A CA 1
ATOM 2400 C C . GLU A 1 294 ? 18.855 -21.505 -10.220 1.00 32.44 294 GLU A C 1
ATOM 2402 O O . GLU A 1 294 ? 18.727 -21.503 -11.442 1.00 32.44 294 GLU A O 1
ATOM 2407 N N . ASN A 1 295 ? 19.759 -20.765 -9.563 1.00 32.88 295 ASN A N 1
ATOM 2408 C CA . ASN A 1 295 ? 20.902 -19.975 -10.055 1.00 32.88 295 ASN A CA 1
ATOM 2409 C C . ASN A 1 295 ? 20.691 -18.611 -10.779 1.00 32.88 295 ASN A C 1
ATOM 2411 O O . ASN A 1 295 ? 20.231 -18.500 -11.911 1.00 32.88 295 ASN A O 1
ATOM 2415 N N . THR A 1 296 ? 21.136 -17.561 -10.065 1.00 39.72 296 THR A N 1
ATOM 2416 C CA . THR A 1 296 ? 21.917 -16.354 -10.457 1.00 39.72 296 THR A CA 1
ATOM 2417 C C . THR A 1 296 ? 21.558 -15.456 -11.650 1.00 39.72 296 THR A C 1
ATOM 2419 O O . THR A 1 296 ? 22.315 -14.526 -11.929 1.00 39.72 296 THR A O 1
ATOM 2422 N N . LEU A 1 297 ? 20.406 -15.606 -12.298 1.00 29.48 297 LEU A N 1
ATOM 2423 C CA . LEU A 1 297 ? 19.899 -14.617 -13.264 1.00 29.48 297 LEU A CA 1
ATOM 2424 C C . LEU A 1 297 ? 18.677 -13.868 -12.702 1.00 29.48 297 LEU A C 1
ATOM 2426 O O . LEU A 1 297 ? 17.879 -14.434 -11.957 1.00 29.48 297 LEU A O 1
ATOM 2430 N N . LYS A 1 298 ? 18.555 -12.566 -13.007 1.00 34.81 298 LYS A N 1
ATOM 2431 C CA . LYS A 1 298 ? 17.386 -11.742 -12.646 1.00 34.81 298 LYS A CA 1
ATOM 2432 C C . LYS A 1 298 ? 16.334 -11.881 -13.752 1.00 34.81 298 LYS A C 1
ATOM 2434 O O . LYS A 1 298 ? 16.659 -11.730 -14.926 1.00 34.81 298 LYS A O 1
ATOM 2439 N N . TRP A 1 299 ? 15.093 -12.180 -13.375 1.00 34.66 299 TRP A N 1
ATOM 2440 C CA . TRP A 1 299 ? 14.028 -12.565 -14.308 1.00 34.66 299 TRP A CA 1
ATOM 2441 C C . TRP A 1 299 ? 12.878 -11.557 -14.308 1.00 34.66 299 TRP A C 1
ATOM 2443 O O . TRP A 1 299 ? 12.527 -11.015 -13.257 1.00 34.66 299 TRP A O 1
ATOM 2453 N N . LEU A 1 300 ? 12.297 -11.322 -15.486 1.00 35.19 300 LEU A N 1
ATOM 2454 C CA . LEU A 1 300 ? 11.018 -10.635 -15.646 1.00 35.19 300 LEU A CA 1
ATOM 2455 C C . LEU A 1 300 ? 9.942 -11.720 -15.794 1.00 35.19 300 LEU A C 1
ATOM 2457 O O . LEU A 1 300 ? 10.037 -12.524 -16.723 1.00 35.19 300 LEU A O 1
ATOM 2461 N N . VAL A 1 301 ? 8.998 -11.780 -14.854 1.00 37.62 301 VAL A N 1
ATOM 2462 C CA . VAL A 1 301 ? 7.787 -12.614 -14.956 1.00 37.62 301 VAL A CA 1
ATOM 2463 C C . VAL A 1 301 ? 6.688 -11.771 -15.575 1.00 37.62 301 VAL A C 1
ATOM 2465 O O . VAL A 1 301 ? 6.578 -10.597 -15.152 1.00 37.62 301 VAL A O 1
#

Secondary structure (DSSP, 8-state):
-HHHHHT--SSSSS-HHHHHHHHHHHHHH---------GGG-TTEEE-TT--EEETTS-S-EEEEEEEEESSSS--EEEEEEEE--SPEEEEEEEEEETTEEEEEEEEEE-TT-SSSEEEE-SEEE-HHHHT-TTSPPPPTTHHHHHS--GGGEEEEEEEE--TTTBSS-EEEEEEEEE-S-----TTEEEEEHHHHHHHTTSTTTB-HHHHHHHHT--GGGG--TTS-GGGS-HHHHHHHHHHH----SS-HHHHHHHHHHHHHH--EEEEE--GGG-SS-----S-S-----SS-----

Radius of gyration: 22.38 Å; Cα contacts (8 Å, |Δi|>4): 469; chains: 1; bounding box: 54×42×62 Å

Foldseek 3Di:
DQLLLQLDQPPDPDHLVRLVVLLVVVLVVDDDDDDDDPLVPDPQWDADPLRKIAGVVRDDWIFFKKWKAKPPDDDGIDIDTAIEHPWAWAQEWEWEDDPNAIWTKWFQDADSPAPRRTATGHQDTGTPVQQVCPVVDDHRPPPCCVVVPDPVFWQDWDWDADDVVHHPRYIYTQTYGYDHDDDDRDSRIDIGGSNSVVVQVVDPRHHDPSVVVSVVRHLVLVVDDPPNDCVSPDPVRVVVSVVSPDQPDPDGPVRVVVVVVCVVVVMDMDMDGHRPVPRPQEDADNPDDDDDDDDDGDYDD

pLDDT: mean 88.52, std 14.24, range [29.48, 98.81]

Mean predicted aligned error: 6.78 Å

Organism: NCBI:txid246787

Nearest PDB structures (foldseek):
  4j7h-assembly1_A  TM=9.358E-01  e=3.849E-28  Amycolatopsis orientalis
  4j7h-assembly2_B  TM=9.279E-01  e=5.514E-28  Amycolatopsis orientalis
  4j7g-assembly1_A  TM=9.232E-01  e=1.202E-27  Amycolatopsis orientalis
  4j7g-assembly2_B  TM=9.313E-01  e=2.060E-27  Amycolatopsis orientalis
  5qgk-assembly1_A  TM=5.038E-01  e=4.277E-02  Homo sapiens

Solvent-accessible surface area (backbone atoms only — not comparable to full-atom values): 17833 Å² total; per-residue (Å²): 80,64,53,57,8,43,75,36,61,67,96,51,98,56,45,58,66,57,54,52,50,49,48,53,48,49,46,72,70,56,88,78,88,85,75,93,71,47,74,92,72,43,84,67,43,49,67,49,97,44,46,37,36,35,35,77,85,76,46,85,49,30,44,38,24,32,34,42,38,32,77,55,82,95,62,47,65,51,72,46,71,30,37,39,35,96,53,61,22,43,40,27,33,46,27,38,70,56,96,83,30,37,26,35,37,32,19,62,39,77,41,97,86,42,96,51,51,37,23,37,31,38,47,30,77,45,46,47,74,56,70,66,42,82,72,81,53,81,72,61,69,74,47,66,59,71,78,67,57,51,80,90,28,52,79,40,79,45,82,44,71,59,61,71,88,48,28,54,87,28,38,33,38,29,32,31,37,52,48,88,73,90,72,88,79,52,93,54,42,47,70,36,28,53,22,39,53,58,59,42,59,75,42,86,74,39,51,33,69,66,33,53,56,45,60,66,70,59,64,64,58,84,41,71,53,97,83,57,83,62,84,83,50,51,72,68,54,49,50,51,46,49,55,65,70,49,88,84,59,99,67,50,71,68,55,52,51,50,51,53,49,50,52,62,72,72,40,56,80,48,78,40,85,33,54,44,73,73,45,83,84,51,64,87,74,78,78,79,74,84,88,77,95,76,82,100,68,69,77,75,129